Protein AF-A0A8H6D421-F1 (afdb_monomer)

Structure (mmCIF, N/CA/C/O backbone):
data_AF-A0A8H6D421-F1
#
_entry.id   AF-A0A8H6D421-F1
#
loop_
_atom_site.group_PDB
_atom_site.id
_atom_site.type_symbol
_atom_site.label_atom_id
_atom_site.label_alt_id
_atom_site.label_comp_id
_atom_site.label_asym_id
_atom_site.label_entity_id
_atom_site.label_seq_id
_atom_site.pdbx_PDB_ins_code
_atom_site.Cartn_x
_atom_site.Cartn_y
_atom_site.Cartn_z
_atom_site.occupancy
_atom_site.B_iso_or_equiv
_atom_site.auth_seq_id
_atom_site.auth_comp_id
_atom_site.auth_asym_id
_atom_site.auth_atom_id
_atom_site.pdbx_PDB_model_num
ATOM 1 N N . MET A 1 1 ? -49.026 43.207 12.272 1.00 38.41 1 MET A N 1
ATOM 2 C CA . MET A 1 1 ? -48.706 41.765 12.209 1.00 38.41 1 MET A CA 1
ATOM 3 C C . MET A 1 1 ? -47.495 41.628 11.299 1.00 38.41 1 MET A C 1
ATOM 5 O O . MET A 1 1 ? -47.648 41.793 10.099 1.00 38.41 1 MET A O 1
ATOM 9 N N . PHE A 1 2 ? -46.294 41.470 11.856 1.00 35.03 2 PHE A N 1
ATOM 10 C CA . PHE A 1 2 ? -45.067 41.268 11.079 1.00 35.03 2 PHE A CA 1
ATOM 11 C C . PHE A 1 2 ? -44.610 39.826 11.299 1.00 35.03 2 PHE A C 1
ATOM 13 O O . PHE A 1 2 ? -44.374 39.426 12.436 1.00 35.03 2 PHE A O 1
ATOM 20 N N . PHE A 1 3 ? -44.562 39.043 10.222 1.00 37.62 3 PHE A N 1
ATOM 21 C CA . PHE A 1 3 ? -43.988 37.701 10.216 1.00 37.62 3 PHE A CA 1
ATOM 22 C C . PHE A 1 3 ? -42.478 37.823 10.013 1.00 37.62 3 PHE A C 1
ATOM 24 O O . PHE A 1 3 ? -42.030 38.299 8.972 1.00 37.62 3 PHE A O 1
ATOM 31 N N . THR A 1 4 ? -41.698 37.391 10.999 1.00 34.81 4 THR A N 1
ATOM 32 C CA . THR A 1 4 ? -40.250 37.215 10.858 1.00 34.81 4 THR A CA 1
ATOM 33 C C . THR A 1 4 ? -39.997 35.817 10.289 1.00 34.81 4 THR A C 1
ATOM 35 O O . THR A 1 4 ? -40.420 34.843 10.916 1.00 34.81 4 THR A O 1
ATOM 38 N N . PRO A 1 5 ? -39.334 35.657 9.132 1.00 43.06 5 PRO A N 1
ATOM 39 C CA . PRO A 1 5 ? -38.943 34.335 8.674 1.00 43.06 5 PRO A CA 1
ATOM 40 C C . PRO A 1 5 ? -37.754 33.853 9.512 1.00 43.06 5 PRO A C 1
ATOM 42 O O . PRO A 1 5 ? -36.700 34.486 9.548 1.00 43.06 5 PRO A O 1
ATOM 45 N N . ILE A 1 6 ? -37.927 32.722 10.196 1.00 48.28 6 ILE A N 1
ATOM 46 C CA . ILE A 1 6 ? -36.818 31.974 10.788 1.00 48.28 6 ILE A CA 1
ATOM 47 C C . ILE A 1 6 ? -36.124 31.249 9.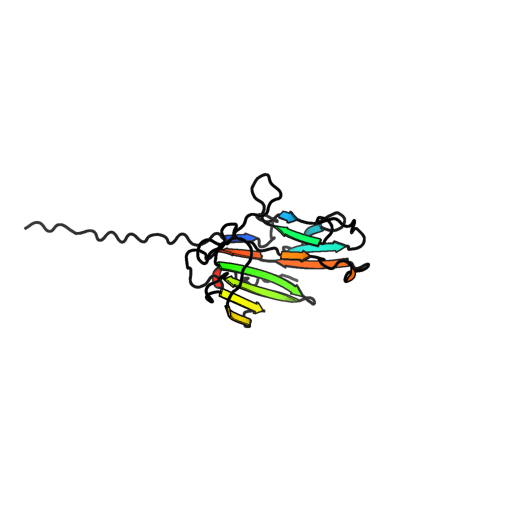634 1.00 48.28 6 ILE A C 1
ATOM 49 O O . ILE A 1 6 ? -36.658 30.288 9.082 1.00 48.28 6 ILE A O 1
ATOM 53 N N . ALA A 1 7 ? -34.944 31.727 9.247 1.00 42.84 7 ALA A N 1
ATOM 54 C CA . ALA A 1 7 ? -34.056 30.984 8.368 1.00 42.84 7 ALA A CA 1
ATOM 55 C C . ALA A 1 7 ? -33.469 29.808 9.163 1.00 42.84 7 ALA A C 1
ATOM 57 O O . ALA A 1 7 ? -32.667 29.999 10.077 1.00 42.84 7 ALA A O 1
ATOM 58 N N . LEU A 1 8 ? -33.895 28.587 8.835 1.00 37.50 8 LEU A N 1
ATOM 59 C CA . LEU A 1 8 ? -33.283 27.365 9.341 1.00 37.50 8 LEU A CA 1
ATOM 60 C C . LEU A 1 8 ? -31.921 27.200 8.653 1.00 37.50 8 LEU A C 1
ATOM 62 O O . LEU A 1 8 ? -31.836 26.741 7.515 1.00 37.50 8 LEU A O 1
ATOM 66 N N . LEU A 1 9 ? -30.856 27.625 9.329 1.00 31.95 9 LEU A N 1
ATOM 67 C CA . LEU A 1 9 ? -29.486 27.402 8.886 1.00 31.95 9 LEU A CA 1
ATOM 68 C C . LEU A 1 9 ? -29.143 25.925 9.126 1.00 31.95 9 LEU A C 1
ATOM 70 O O . LEU A 1 9 ? -28.765 25.536 10.230 1.00 31.95 9 LEU A O 1
ATOM 74 N N . ILE A 1 10 ? -29.309 25.084 8.104 1.00 38.59 10 ILE A N 1
ATOM 75 C CA . ILE A 1 10 ? -28.753 23.729 8.116 1.00 38.59 10 ILE A CA 1
ATOM 76 C C . ILE A 1 10 ? -27.238 23.886 7.976 1.00 38.59 10 ILE A C 1
ATOM 78 O O . ILE A 1 10 ? -26.714 24.036 6.874 1.00 38.59 10 ILE A O 1
ATOM 82 N N . VAL A 1 11 ? -26.531 23.883 9.105 1.00 35.59 11 VAL A N 1
ATOM 83 C CA . VAL A 1 11 ? -25.082 23.684 9.117 1.00 35.59 11 VAL A CA 1
ATOM 84 C C . VAL A 1 11 ? -24.858 22.209 8.802 1.00 35.59 11 VAL A C 1
ATOM 86 O O . VAL A 1 11 ? -24.835 21.361 9.691 1.00 35.59 11 VAL A O 1
ATOM 89 N N . ALA A 1 12 ? -24.752 21.879 7.516 1.00 34.84 12 ALA A N 1
ATOM 90 C CA . ALA A 1 12 ? -24.071 20.659 7.128 1.00 34.84 12 ALA A CA 1
ATOM 91 C C . ALA A 1 12 ? -22.610 20.865 7.532 1.00 34.84 12 ALA A C 1
ATOM 93 O O . ALA A 1 12 ? -21.871 21.563 6.843 1.00 34.84 12 ALA A O 1
ATOM 94 N N . ASN A 1 13 ? -22.210 20.329 8.686 1.00 29.34 13 ASN A N 1
ATOM 95 C CA . ASN A 1 13 ? -20.793 20.135 8.952 1.00 29.34 13 ASN A CA 1
ATOM 96 C C . ASN A 1 13 ? -20.290 19.244 7.812 1.00 29.34 13 ASN A C 1
ATOM 98 O O . ASN A 1 13 ? -20.790 18.119 7.698 1.00 29.34 13 ASN A O 1
ATOM 102 N N . PRO A 1 14 ? -19.376 19.702 6.938 1.00 38.50 14 PRO A N 1
ATOM 103 C CA . PRO A 1 14 ? -18.674 18.757 6.100 1.00 38.50 14 PRO A CA 1
ATOM 104 C C . PRO A 1 14 ? -17.965 17.825 7.079 1.00 38.50 14 PRO A C 1
ATOM 106 O O . PRO A 1 14 ? -17.096 18.252 7.837 1.00 38.50 14 PRO A O 1
ATOM 109 N N . VAL A 1 15 ? -18.395 16.565 7.137 1.00 37.41 15 VAL A N 1
ATOM 110 C CA . VAL A 1 15 ? -17.523 15.519 7.658 1.00 37.41 15 VAL A CA 1
ATOM 111 C C . VAL A 1 15 ? -16.304 15.614 6.753 1.00 37.41 15 VAL A C 1
ATOM 113 O O . VAL A 1 15 ? -16.425 15.402 5.546 1.00 37.41 15 VAL A O 1
ATOM 116 N N . PHE A 1 16 ? -15.185 16.096 7.291 1.00 36.66 16 PHE A N 1
ATOM 117 C CA . PHE A 1 16 ? -13.921 16.074 6.577 1.00 36.66 16 PHE A CA 1
ATOM 118 C C . PHE A 1 16 ? -13.656 14.603 6.275 1.00 36.66 16 PHE A C 1
ATOM 120 O O . PHE A 1 16 ? -13.353 13.841 7.185 1.00 36.66 16 PHE A O 1
ATOM 127 N N . GLY A 1 17 ? -13.909 14.200 5.029 1.00 52.47 17 GLY A N 1
ATOM 128 C CA . GLY A 1 17 ? -13.615 12.852 4.572 1.00 52.47 17 GLY A CA 1
ATOM 129 C C . GLY A 1 17 ? -12.112 12.615 4.654 1.00 52.47 17 GLY A C 1
ATOM 130 O O . GLY A 1 17 ? -11.340 13.552 4.447 1.00 52.47 17 GLY A O 1
ATOM 131 N N . GLY A 1 18 ? -11.722 11.382 4.967 1.00 68.62 18 GLY A N 1
ATOM 132 C CA . GLY A 1 18 ? -10.329 10.992 5.153 1.00 68.62 18 GLY A CA 1
ATOM 133 C C . GLY A 1 18 ? -9.362 11.397 4.032 1.00 68.62 18 GLY A C 1
ATOM 134 O O . GLY A 1 18 ? -9.739 11.728 2.903 1.00 68.62 18 GLY A O 1
ATOM 135 N N . THR A 1 19 ? -8.070 11.370 4.337 1.00 85.81 19 THR A N 1
ATOM 136 C CA . THR A 1 19 ? -6.993 11.641 3.383 1.00 85.81 19 THR A CA 1
ATOM 137 C C . THR A 1 19 ? -6.872 10.517 2.348 1.00 85.81 19 THR A C 1
ATOM 139 O O . THR A 1 19 ? -6.644 9.355 2.687 1.00 85.81 19 THR A O 1
ATOM 142 N N . LEU A 1 20 ? -7.000 10.866 1.061 1.00 90.50 20 LEU A N 1
ATOM 143 C CA . LEU A 1 20 ? -6.800 9.963 -0.078 1.00 90.50 20 LEU A CA 1
ATOM 144 C C . LEU A 1 20 ? -5.451 10.234 -0.753 1.00 90.50 20 LEU A C 1
ATOM 146 O O . LEU A 1 20 ? -5.219 11.311 -1.301 1.00 90.50 20 LEU A O 1
ATOM 150 N N . VAL A 1 21 ? -4.595 9.218 -0.787 1.00 92.69 21 VAL A N 1
ATOM 151 C CA . VAL A 1 21 ? -3.336 9.192 -1.540 1.00 92.69 21 VAL A CA 1
ATOM 152 C C . VAL A 1 21 ? -3.527 8.261 -2.732 1.00 92.69 21 VAL A C 1
ATOM 154 O O . VAL A 1 21 ? -3.811 7.084 -2.534 1.00 92.69 21 VAL A O 1
ATOM 157 N N . GLN A 1 22 ? -3.373 8.745 -3.966 1.00 94.25 22 GLN A N 1
ATOM 158 C CA . GLN A 1 22 ? -3.616 7.912 -5.148 1.00 94.25 22 GLN A CA 1
ATOM 159 C C . GLN A 1 22 ? -2.748 8.256 -6.355 1.00 94.25 22 GLN A C 1
ATOM 161 O O . GLN A 1 22 ? -2.370 9.411 -6.540 1.00 94.25 22 GLN A O 1
ATOM 166 N N . SER A 1 23 ? -2.499 7.257 -7.200 1.00 94.12 23 SER A N 1
ATOM 167 C CA . SER A 1 23 ? -1.920 7.418 -8.533 1.00 94.12 23 SER A CA 1
ATOM 168 C C . SER A 1 23 ? -2.369 6.284 -9.454 1.00 94.12 23 SER A C 1
ATOM 170 O O . SER A 1 23 ? -2.360 5.116 -9.067 1.00 94.12 23 SER A O 1
ATOM 172 N N . ASP A 1 24 ? -2.723 6.641 -10.687 1.00 92.94 24 ASP A N 1
ATOM 173 C CA . ASP A 1 24 ? -2.975 5.709 -11.793 1.00 92.94 24 ASP A CA 1
ATOM 174 C C . ASP A 1 24 ? -1.716 5.459 -12.642 1.00 92.94 24 ASP A C 1
ATOM 176 O O . ASP A 1 24 ? -1.772 4.796 -13.671 1.00 92.94 24 ASP A O 1
ATOM 180 N N . PHE A 1 25 ? -0.578 6.054 -12.259 1.00 93.31 25 PHE A N 1
ATOM 181 C CA . PHE A 1 25 ? 0.702 5.974 -12.967 1.00 93.31 25 PHE A CA 1
ATOM 182 C C . PHE A 1 25 ? 0.627 6.286 -14.472 1.00 93.31 25 PHE A C 1
ATOM 184 O O . PHE A 1 25 ? 1.511 5.910 -15.242 1.00 93.31 25 PHE A O 1
ATOM 191 N N . SER A 1 26 ? -0.395 7.020 -14.919 1.00 89.31 26 SER A N 1
ATOM 192 C CA . SER A 1 26 ? -0.571 7.382 -16.328 1.00 89.31 26 SER A CA 1
ATOM 193 C C . SER A 1 26 ? 0.478 8.384 -16.811 1.00 89.31 26 SER A C 1
ATOM 195 O O . SER A 1 26 ? 0.800 8.430 -18.000 1.00 89.31 26 SER A O 1
ATOM 197 N N . SER A 1 27 ? 1.000 9.192 -15.885 1.00 84.56 27 SER A N 1
ATOM 198 C CA . SER A 1 27 ? 1.903 10.309 -16.172 1.00 84.56 27 SER A CA 1
ATOM 199 C C . SER A 1 27 ? 2.966 10.561 -15.100 1.00 84.56 27 SER A C 1
ATOM 201 O O . SER A 1 27 ? 4.005 11.137 -15.418 1.00 84.56 27 SER A O 1
ATOM 203 N N . SER A 1 28 ? 2.753 10.146 -13.845 1.00 91.69 28 SER A N 1
ATOM 204 C CA . SER A 1 28 ? 3.720 10.382 -12.767 1.00 91.69 28 SER A CA 1
ATOM 205 C C . SER A 1 28 ? 3.631 9.347 -11.648 1.00 91.69 28 SER A C 1
ATOM 207 O O . SER A 1 28 ? 2.601 8.700 -11.473 1.00 91.69 28 SER A O 1
ATOM 209 N N . LEU A 1 29 ? 4.722 9.205 -10.886 1.00 91.38 29 LEU A N 1
ATOM 210 C CA . LEU A 1 29 ? 4.760 8.353 -9.691 1.00 91.38 29 LEU A CA 1
ATOM 211 C C . LEU A 1 29 ? 4.081 9.031 -8.493 1.00 91.38 29 LEU A C 1
ATOM 213 O O . LEU A 1 29 ? 3.604 8.352 -7.586 1.00 91.38 29 LEU A O 1
ATOM 217 N N . GLY A 1 30 ? 4.032 10.367 -8.504 1.00 90.62 30 GLY A N 1
ATOM 218 C CA . GLY A 1 30 ? 3.470 11.168 -7.427 1.00 90.62 30 GLY A CA 1
ATOM 219 C C . GLY A 1 30 ? 2.022 10.769 -7.117 1.00 90.62 30 GLY A C 1
ATOM 220 O O . GLY A 1 30 ? 1.279 10.425 -8.039 1.00 90.62 30 GLY A O 1
ATOM 221 N N . PRO A 1 31 ? 1.617 10.795 -5.834 1.00 93.31 31 PRO A N 1
ATOM 222 C CA . PRO A 1 31 ? 2.364 11.251 -4.651 1.00 93.31 31 PRO A CA 1
ATOM 223 C C . PRO A 1 31 ? 3.344 10.211 -4.068 1.00 93.31 31 PRO A C 1
ATOM 225 O O . PRO A 1 31 ? 3.940 10.451 -3.018 1.00 93.31 31 PRO A O 1
ATOM 228 N N . PHE A 1 32 ? 3.520 9.058 -4.717 1.00 95.19 32 PHE A N 1
ATOM 229 C CA . PHE A 1 32 ? 4.423 8.012 -4.252 1.00 95.19 32 PHE A CA 1
ATOM 230 C C . PHE A 1 32 ? 5.883 8.275 -4.650 1.00 95.19 32 PHE A C 1
ATOM 232 O O . PHE A 1 32 ? 6.187 8.994 -5.603 1.00 95.19 32 PHE A O 1
ATOM 239 N N . SER A 1 33 ? 6.796 7.644 -3.917 1.00 94.88 33 SER A N 1
ATOM 240 C CA . SER A 1 33 ? 8.229 7.550 -4.213 1.00 94.88 33 SER A CA 1
ATOM 241 C C . SER A 1 33 ? 8.662 6.087 -4.241 1.00 94.88 33 SER A C 1
ATOM 243 O O . SER A 1 33 ? 8.162 5.292 -3.444 1.00 94.88 33 SER A O 1
ATOM 245 N N . ILE A 1 34 ? 9.625 5.736 -5.100 1.00 94.88 34 ILE A N 1
ATOM 246 C CA . ILE A 1 34 ? 10.302 4.436 -5.008 1.00 94.88 34 ILE A CA 1
ATOM 247 C C . ILE A 1 34 ? 11.171 4.426 -3.751 1.00 94.88 34 ILE A C 1
ATOM 249 O O . ILE A 1 34 ? 11.872 5.397 -3.462 1.00 94.88 34 ILE A O 1
ATOM 253 N N . CYS A 1 35 ? 11.119 3.332 -3.000 1.00 92.69 35 CYS A N 1
ATOM 254 C CA . CYS A 1 35 ? 11.836 3.172 -1.746 1.00 92.69 35 CYS A CA 1
ATOM 255 C C . CYS A 1 35 ? 12.365 1.748 -1.560 1.00 92.69 35 CYS A C 1
ATOM 257 O O . CYS A 1 35 ? 11.842 0.796 -2.135 1.00 92.69 35 CYS A O 1
ATOM 259 N N . ASN A 1 36 ? 13.384 1.623 -0.702 1.00 89.62 36 ASN A N 1
ATOM 260 C CA . ASN A 1 36 ? 14.142 0.392 -0.448 1.00 89.62 36 ASN A CA 1
ATOM 261 C C . ASN A 1 36 ? 14.608 -0.302 -1.742 1.00 89.62 36 ASN A C 1
ATOM 263 O O . ASN A 1 36 ? 14.555 -1.522 -1.815 1.00 89.62 36 ASN A O 1
ATOM 267 N N . ALA A 1 37 ? 14.975 0.487 -2.757 1.00 90.44 37 ALA A N 1
ATOM 268 C CA . ALA A 1 37 ? 15.462 0.005 -4.041 1.00 90.44 37 ALA A CA 1
ATOM 269 C C . ALA A 1 37 ? 16.902 0.468 -4.263 1.00 90.44 37 ALA A C 1
AT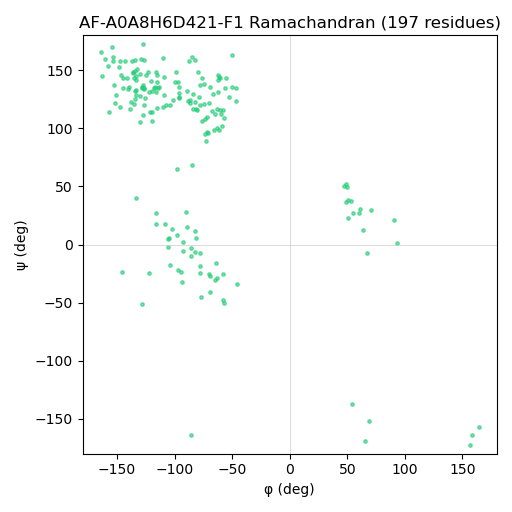OM 271 O O . ALA A 1 37 ? 17.220 1.650 -4.082 1.00 90.44 37 ALA A O 1
ATOM 272 N N . LYS A 1 38 ? 17.737 -0.452 -4.739 1.00 89.38 38 LYS A N 1
ATOM 273 C CA . LYS A 1 38 ? 19.128 -0.222 -5.118 1.00 89.38 38 LYS A CA 1
ATOM 274 C C . LYS A 1 38 ? 19.352 -0.751 -6.530 1.00 89.38 38 LYS A C 1
ATOM 276 O O . LYS A 1 38 ? 18.920 -1.855 -6.843 1.00 89.38 38 LYS A O 1
ATOM 281 N N . SER A 1 39 ? 20.038 0.031 -7.368 1.00 87.94 39 SER A N 1
ATOM 282 C CA . SER A 1 39 ? 20.377 -0.378 -8.739 1.00 87.94 39 SER A CA 1
ATOM 283 C C . SER A 1 39 ? 21.013 -1.770 -8.744 1.00 87.94 39 SER A C 1
ATOM 285 O O . SER A 1 39 ? 21.915 -1.993 -7.933 1.00 87.94 39 SER A O 1
ATOM 287 N N . PRO A 1 40 ? 20.602 -2.657 -9.665 1.00 90.31 40 PRO A N 1
ATOM 288 C CA . PRO A 1 40 ? 19.715 -2.466 -10.816 1.00 90.31 40 PRO A CA 1
ATOM 289 C C . PRO A 1 40 ? 18.216 -2.595 -10.502 1.00 90.31 40 PRO A C 1
ATOM 291 O O . PRO A 1 40 ? 17.398 -2.354 -11.391 1.00 90.31 40 PRO A O 1
ATOM 294 N N . SER A 1 41 ? 17.832 -2.930 -9.266 1.00 93.12 41 SER A N 1
ATOM 295 C CA . SER A 1 41 ? 16.430 -2.931 -8.842 1.00 93.12 41 SER A CA 1
ATOM 296 C C . SER A 1 41 ? 15.837 -1.522 -8.930 1.00 93.12 41 SER A C 1
ATOM 298 O O . SER A 1 41 ? 16.436 -0.541 -8.479 1.00 93.12 41 SER A O 1
ATOM 300 N N . ALA A 1 42 ? 14.659 -1.401 -9.540 1.00 94.94 42 ALA A N 1
ATOM 301 C CA . ALA A 1 42 ? 14.058 -0.109 -9.847 1.00 94.94 42 ALA A CA 1
ATOM 302 C C . ALA A 1 42 ? 12.540 -0.194 -10.027 1.00 94.94 42 ALA A C 1
ATOM 304 O O . ALA A 1 42 ? 11.991 -1.210 -10.453 1.00 94.94 42 ALA A O 1
ATOM 305 N N . GLY A 1 43 ? 11.863 0.923 -9.758 1.00 95.56 43 GLY A N 1
ATOM 306 C CA . GLY A 1 43 ? 10.475 1.147 -10.150 1.00 95.56 43 GLY A CA 1
ATOM 307 C C . GLY A 1 43 ? 10.396 2.182 -11.267 1.00 95.56 43 GLY A C 1
ATOM 308 O O . GLY A 1 43 ? 10.960 3.269 -11.145 1.00 95.56 43 GLY A O 1
ATOM 309 N N . THR A 1 44 ? 9.706 1.858 -12.354 1.00 95.50 44 THR A N 1
ATOM 310 C CA . THR A 1 44 ? 9.538 2.737 -13.516 1.00 95.50 44 THR A CA 1
ATOM 311 C C . THR A 1 44 ? 8.098 2.721 -13.995 1.00 95.50 44 THR A C 1
ATOM 313 O O . THR A 1 44 ? 7.402 1.712 -13.910 1.00 95.50 44 THR A O 1
ATOM 316 N N . ILE A 1 45 ? 7.635 3.850 -14.522 1.00 94.19 45 ILE A N 1
ATOM 317 C CA . ILE A 1 45 ? 6.340 3.898 -15.195 1.00 94.19 45 ILE A CA 1
ATOM 318 C C . ILE A 1 45 ? 6.533 3.409 -16.624 1.00 94.19 45 ILE A C 1
ATOM 320 O O . ILE A 1 45 ? 7.327 3.968 -17.379 1.00 94.19 45 ILE A O 1
ATOM 324 N N . SER A 1 46 ? 5.796 2.368 -16.991 1.00 88.12 46 SER A N 1
ATOM 325 C CA . SER A 1 46 ? 5.80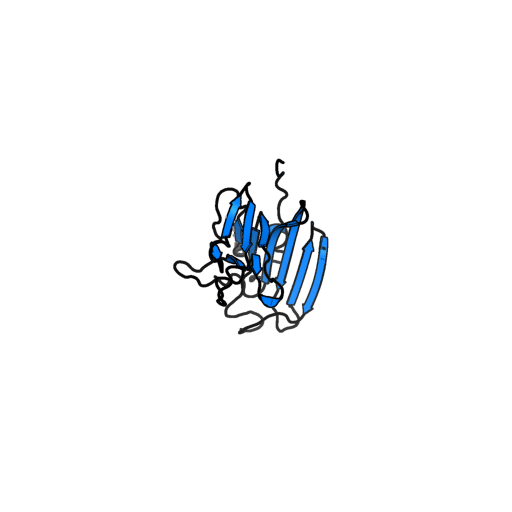6 1.783 -18.325 1.00 88.12 46 SER A CA 1
ATOM 326 C C . SER A 1 46 ? 4.388 1.392 -18.718 1.00 88.12 46 SER A C 1
ATOM 328 O O . SER A 1 46 ? 3.654 0.815 -17.921 1.00 88.12 46 SER A O 1
ATOM 330 N N . HIS A 1 47 ? 3.978 1.737 -19.940 1.00 85.19 47 HIS A N 1
ATOM 331 C CA . HIS A 1 47 ? 2.639 1.436 -20.465 1.00 85.19 47 HIS A CA 1
ATOM 332 C C . HIS A 1 47 ? 1.477 1.858 -19.539 1.00 85.19 47 HIS A C 1
ATOM 334 O O . HIS A 1 47 ? 0.466 1.164 -19.468 1.00 85.19 47 HIS A O 1
ATOM 340 N N . LYS A 1 48 ? 1.604 3.015 -18.866 1.00 87.88 48 LYS A N 1
ATOM 341 C CA . LYS A 1 48 ? 0.623 3.544 -17.893 1.00 87.88 48 LYS A CA 1
ATOM 342 C C . LYS A 1 48 ? 0.397 2.634 -16.678 1.00 87.88 48 LYS A C 1
ATOM 344 O O . LYS A 1 48 ? -0.697 2.586 -16.140 1.00 87.88 48 LYS A O 1
ATOM 349 N N . ALA A 1 49 ? 1.423 1.896 -16.281 1.00 93.81 49 ALA A N 1
ATOM 350 C CA . ALA A 1 49 ? 1.458 1.130 -15.049 1.00 93.81 49 ALA A CA 1
ATOM 351 C C . ALA A 1 49 ? 2.827 1.307 -14.388 1.00 93.81 49 ALA A C 1
ATOM 353 O O . ALA A 1 49 ? 3.824 1.617 -15.046 1.00 93.81 49 ALA A O 1
ATOM 354 N N . LEU A 1 50 ? 2.893 1.072 -13.085 1.00 96.75 50 LEU A N 1
ATOM 355 C CA . LEU A 1 50 ? 4.151 0.972 -12.367 1.00 96.75 50 LEU A CA 1
ATOM 356 C C . LEU A 1 50 ? 4.733 -0.433 -12.552 1.00 96.75 50 LEU A C 1
ATOM 358 O O . LEU A 1 50 ? 4.148 -1.412 -12.100 1.00 96.75 50 LEU A O 1
ATOM 362 N N . SER A 1 51 ? 5.899 -0.523 -13.183 1.00 96.50 51 SER A N 1
A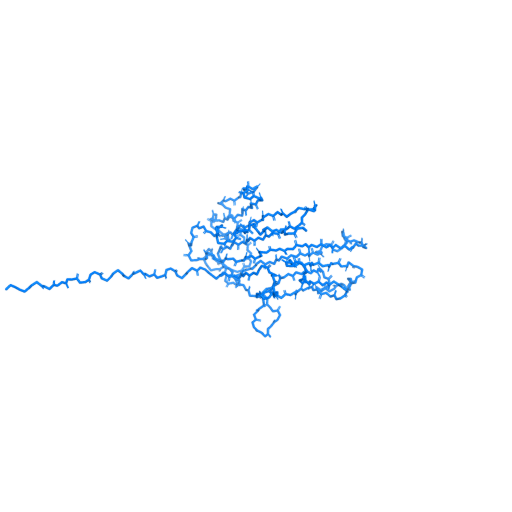TOM 363 C CA . SER A 1 51 ? 6.730 -1.724 -13.273 1.00 96.50 51 SER A CA 1
ATOM 364 C C . SER A 1 51 ? 7.799 -1.684 -12.188 1.00 96.50 51 SER A C 1
ATOM 366 O O . SER A 1 51 ? 8.564 -0.728 -12.110 1.00 96.50 51 SER A O 1
ATOM 368 N N . MET A 1 52 ? 7.892 -2.727 -11.373 1.00 95.94 52 MET A N 1
ATOM 369 C CA . MET A 1 52 ? 8.862 -2.848 -10.285 1.00 95.94 52 MET A CA 1
ATOM 370 C C . MET A 1 52 ? 9.731 -4.069 -10.557 1.00 95.94 52 MET A C 1
ATOM 372 O O . MET A 1 52 ? 9.263 -5.204 -10.451 1.00 95.94 52 MET A O 1
ATOM 376 N N . TYR A 1 53 ? 10.971 -3.823 -10.966 1.00 95.00 53 TYR A N 1
ATOM 377 C CA . TYR A 1 53 ? 11.970 -4.846 -11.238 1.00 95.00 53 TYR A CA 1
ATOM 378 C C . TYR A 1 53 ? 12.863 -5.024 -10.018 1.00 95.00 53 TYR A C 1
ATOM 380 O O . TYR A 1 53 ? 13.432 -4.052 -9.529 1.00 95.00 53 TYR A O 1
ATOM 388 N N . PHE A 1 54 ? 12.992 -6.261 -9.558 1.00 92.81 54 PHE A N 1
ATOM 389 C CA . PHE A 1 54 ? 13.844 -6.632 -8.441 1.00 92.81 54 PHE A CA 1
ATOM 390 C C . PHE A 1 54 ? 14.861 -7.684 -8.884 1.00 92.81 54 PHE A C 1
ATOM 392 O O . PHE A 1 54 ? 14.479 -8.679 -9.507 1.00 92.81 54 PHE A O 1
ATOM 399 N N . ASP A 1 55 ? 16.124 -7.452 -8.544 1.00 91.00 55 ASP A N 1
ATOM 400 C CA . ASP A 1 55 ? 17.258 -8.349 -8.753 1.00 91.00 55 ASP A CA 1
ATOM 401 C C . ASP A 1 55 ? 17.900 -8.668 -7.404 1.00 91.00 55 ASP A C 1
ATOM 403 O O . ASP A 1 55 ? 18.435 -7.780 -6.739 1.00 91.00 55 ASP A O 1
ATOM 407 N N . GLU A 1 56 ? 17.826 -9.932 -6.990 1.00 84.50 56 GLU A N 1
ATOM 408 C CA . GLU A 1 56 ? 18.404 -10.374 -5.718 1.00 84.50 56 GLU A CA 1
ATOM 409 C C . GLU A 1 56 ? 19.941 -10.359 -5.746 1.00 84.50 56 GLU A C 1
ATOM 411 O O . GLU A 1 56 ? 20.573 -10.244 -4.700 1.00 84.50 56 GLU A O 1
ATOM 416 N N . ASN A 1 57 ? 20.575 -10.475 -6.921 1.00 84.00 57 ASN A N 1
ATOM 417 C CA . ASN A 1 57 ? 22.035 -10.629 -7.000 1.00 84.00 57 ASN A CA 1
ATOM 418 C C . ASN A 1 57 ? 22.805 -9.410 -6.464 1.00 84.00 57 ASN A C 1
ATOM 420 O O . ASN A 1 57 ? 23.996 -9.519 -6.176 1.00 84.00 57 ASN A O 1
ATOM 424 N N . ASP A 1 58 ? 22.134 -8.269 -6.314 1.00 75.81 58 ASP A N 1
ATOM 425 C CA . ASP A 1 58 ? 22.709 -7.015 -5.826 1.00 75.81 58 ASP A CA 1
ATOM 426 C C . ASP A 1 58 ? 22.459 -6.756 -4.332 1.00 75.81 58 ASP A C 1
ATOM 428 O O . ASP A 1 58 ? 22.788 -5.671 -3.824 1.00 75.81 58 ASP A O 1
ATOM 432 N N . TYR A 1 59 ? 21.914 -7.758 -3.629 1.00 79.50 59 TYR A N 1
ATOM 433 C CA . TYR A 1 59 ? 21.775 -7.768 -2.178 1.00 79.50 59 TYR A CA 1
ATOM 434 C C . TYR A 1 59 ? 23.156 -7.677 -1.508 1.00 79.50 59 TYR A C 1
ATOM 436 O O . TYR A 1 59 ? 24.007 -8.558 -1.638 1.00 79.50 59 TYR A O 1
ATOM 444 N N . ASP A 1 60 ? 23.386 -6.579 -0.791 1.00 78.81 60 ASP A N 1
ATOM 445 C CA . ASP A 1 60 ? 24.580 -6.288 -0.000 1.00 78.81 60 ASP A CA 1
ATOM 446 C C . ASP A 1 60 ? 24.371 -6.437 1.516 1.00 78.81 60 ASP A C 1
ATOM 448 O O . ASP A 1 60 ? 25.285 -6.161 2.298 1.00 78.81 60 ASP A O 1
ATOM 452 N N . GLY A 1 61 ? 23.199 -6.908 1.943 1.00 78.44 61 GLY A N 1
ATOM 453 C CA . GLY A 1 61 ? 22.866 -7.132 3.345 1.00 78.44 61 GLY A CA 1
ATOM 454 C C . GLY A 1 61 ? 22.166 -5.954 4.022 1.00 78.44 61 GLY A C 1
ATOM 455 O O . GLY A 1 61 ? 21.893 -6.029 5.227 1.00 78.44 61 GLY A O 1
ATOM 456 N N . THR A 1 62 ? 21.895 -4.862 3.304 1.00 81.06 62 THR A N 1
ATOM 457 C CA . THR A 1 62 ? 21.304 -3.656 3.894 1.00 81.06 62 THR A CA 1
ATOM 458 C C . THR A 1 62 ? 19.774 -3.738 3.933 1.00 81.06 62 THR A C 1
ATOM 460 O O . THR A 1 62 ? 19.179 -4.815 3.954 1.00 81.06 62 THR A O 1
ATOM 463 N N . ARG A 1 63 ? 19.099 -2.602 4.139 1.00 75.62 63 ARG A N 1
ATOM 464 C CA . ARG A 1 63 ? 17.637 -2.501 4.016 1.00 75.62 63 ARG A CA 1
ATOM 465 C C . ARG A 1 63 ? 17.236 -2.045 2.616 1.00 75.62 63 ARG A C 1
ATOM 467 O O . ARG A 1 63 ? 16.158 -2.407 2.153 1.00 75.62 63 ARG A O 1
ATOM 474 N N . ASP A 1 64 ? 18.076 -1.225 1.992 1.00 75.38 64 ASP A N 1
ATOM 475 C CA . ASP A 1 64 ? 17.779 -0.537 0.735 1.00 75.38 64 ASP A CA 1
ATOM 476 C C . ASP A 1 64 ? 17.914 -1.451 -0.495 1.00 75.38 64 ASP A C 1
ATOM 478 O O . ASP A 1 64 ? 17.540 -1.067 -1.597 1.00 75.38 64 ASP A O 1
ATOM 482 N N . ASP A 1 65 ? 18.416 -2.662 -0.296 1.00 77.75 65 ASP A N 1
ATOM 483 C CA . ASP A 1 65 ? 18.595 -3.739 -1.264 1.00 77.75 65 ASP A CA 1
ATOM 484 C C . ASP A 1 65 ? 17.574 -4.884 -1.089 1.00 77.75 65 ASP A C 1
ATOM 486 O O . ASP A 1 65 ? 17.562 -5.821 -1.880 1.00 77.75 65 ASP A O 1
ATOM 490 N N . ARG A 1 66 ? 16.684 -4.816 -0.085 1.00 84.25 66 ARG A N 1
ATOM 491 C CA . ARG A 1 66 ? 15.692 -5.871 0.215 1.00 84.25 66 ARG A CA 1
ATOM 492 C C . ARG A 1 66 ? 14.436 -5.813 -0.649 1.00 84.25 66 ARG A C 1
ATOM 494 O O . ARG A 1 66 ? 13.437 -6.448 -0.307 1.00 84.25 66 ARG A O 1
ATOM 501 N N . GLY A 1 67 ? 14.409 -5.029 -1.722 1.00 90.06 67 GLY A N 1
ATOM 502 C CA . GLY A 1 67 ? 13.226 -4.985 -2.568 1.00 90.06 67 GLY A CA 1
ATOM 503 C C . GLY A 1 67 ? 13.128 -3.816 -3.532 1.00 90.06 67 GLY A C 1
ATOM 504 O O . GLY A 1 67 ? 14.110 -3.207 -3.939 1.00 90.06 67 GLY A O 1
ATOM 505 N N . VAL A 1 68 ? 11.882 -3.537 -3.908 1.00 94.00 68 VAL A N 1
ATOM 506 C CA . VAL A 1 68 ? 11.433 -2.300 -4.545 1.00 94.00 68 VAL A CA 1
ATOM 507 C C . VAL A 1 68 ? 10.009 -2.077 -4.069 1.00 94.00 68 VAL A C 1
ATOM 509 O O . VAL A 1 68 ? 9.126 -2.893 -4.338 1.00 94.00 68 VAL A O 1
ATOM 512 N N . GLU A 1 69 ? 9.771 -0.973 -3.374 1.00 95.44 69 GLU A N 1
ATOM 513 C CA . GLU A 1 69 ? 8.461 -0.615 -2.833 1.00 95.44 69 GLU A CA 1
ATOM 514 C C . GLU A 1 69 ? 8.061 0.799 -3.273 1.00 95.44 69 GLU A C 1
ATOM 516 O O . GLU A 1 69 ? 8.915 1.621 -3.612 1.00 95.44 69 GLU A O 1
ATOM 521 N N . ILE A 1 70 ? 6.762 1.096 -3.245 1.00 96.25 70 ILE A N 1
ATOM 522 C CA . ILE A 1 70 ? 6.263 2.470 -3.204 1.00 96.25 70 ILE A CA 1
ATOM 523 C C . ILE A 1 70 ? 5.968 2.890 -1.770 1.00 96.25 70 ILE A C 1
ATOM 525 O O . ILE A 1 70 ? 5.365 2.153 -0.986 1.00 96.25 70 ILE A O 1
ATOM 529 N N . CYS A 1 71 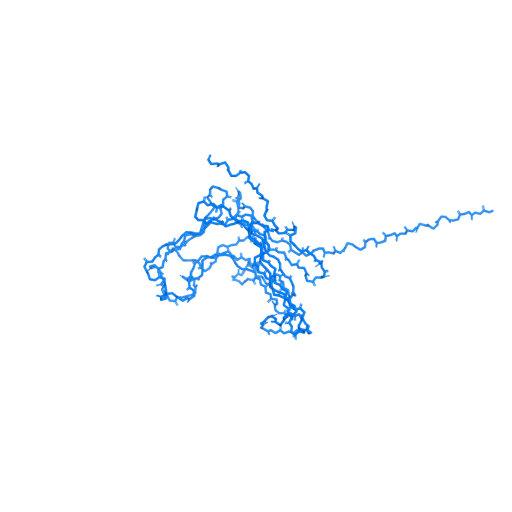? 6.397 4.106 -1.461 1.00 94.75 71 CYS A N 1
ATOM 530 C CA . CYS A 1 71 ? 6.262 4.763 -0.172 1.00 94.75 71 CYS A CA 1
ATOM 531 C C . CYS A 1 71 ? 5.662 6.161 -0.350 1.00 94.75 71 CYS A C 1
ATOM 533 O O . CYS A 1 71 ? 5.775 6.766 -1.417 1.00 94.75 71 CYS A O 1
ATOM 535 N N . VAL A 1 72 ? 5.106 6.712 0.727 1.00 93.69 72 VAL A N 1
ATOM 536 C CA . VAL A 1 72 ? 4.784 8.143 0.829 1.00 93.69 72 VAL A CA 1
ATOM 537 C C . VAL A 1 72 ? 5.651 8.721 1.930 1.00 93.69 72 VAL A C 1
ATOM 539 O O . VAL A 1 72 ? 5.539 8.301 3.080 1.00 93.69 72 VAL A O 1
ATOM 542 N N . PHE A 1 73 ? 6.526 9.662 1.590 1.00 92.19 73 PHE A N 1
ATOM 543 C CA . PHE A 1 73 ? 7.478 10.238 2.537 1.00 92.19 73 PHE A CA 1
ATOM 544 C C . PHE A 1 73 ? 7.014 11.579 3.089 1.00 92.19 73 PHE A C 1
ATOM 546 O O . PHE A 1 73 ? 6.345 12.350 2.400 1.00 92.19 73 PHE A O 1
ATOM 553 N N . LYS A 1 74 ? 7.388 11.869 4.341 1.00 88.62 74 LYS A N 1
ATOM 554 C CA . LYS A 1 74 ? 7.237 13.220 4.888 1.00 88.62 74 LYS A CA 1
ATOM 555 C C . LYS A 1 74 ? 8.115 14.163 4.057 1.00 88.62 74 LYS A C 1
ATOM 557 O O . LYS A 1 74 ? 9.229 13.749 3.708 1.00 88.62 74 LYS A O 1
ATOM 562 N N . PRO A 1 75 ? 7.657 15.396 3.772 1.00 86.19 75 PRO A N 1
ATOM 563 C CA . PRO A 1 75 ? 8.436 16.367 3.014 1.00 86.19 75 PRO A CA 1
ATOM 564 C C . PRO A 1 75 ? 9.873 16.455 3.528 1.00 86.19 75 PRO A C 1
ATOM 566 O O . PRO A 1 75 ? 10.092 16.475 4.737 1.00 86.19 75 PRO A O 1
ATOM 569 N N . GLU A 1 76 ? 10.835 16.461 2.605 1.00 87.81 76 GLU A N 1
ATOM 570 C CA . GLU A 1 76 ? 12.269 16.624 2.898 1.00 87.81 76 GLU A CA 1
ATOM 571 C C . GLU A 1 76 ? 12.908 15.501 3.744 1.00 87.81 76 GLU A C 1
ATOM 573 O O . GLU A 1 76 ? 14.049 15.625 4.185 1.00 87.81 76 GLU A O 1
ATOM 578 N N . THR A 1 77 ? 12.228 14.364 3.937 1.00 89.19 77 THR A N 1
ATOM 579 C CA . THR A 1 77 ? 12.774 13.203 4.665 1.00 89.19 77 THR A CA 1
ATOM 580 C C . THR A 1 77 ? 12.673 11.905 3.854 1.00 89.19 77 THR A C 1
ATOM 582 O O . THR A 1 77 ? 12.021 11.850 2.816 1.00 89.19 77 THR A O 1
ATOM 585 N N . ARG A 1 78 ? 13.280 10.822 4.364 1.00 85.25 78 ARG A N 1
ATOM 586 C CA . ARG A 1 78 ? 13.046 9.435 3.902 1.00 85.25 78 ARG A CA 1
ATOM 587 C C . ARG A 1 78 ? 12.126 8.637 4.834 1.00 85.25 78 ARG A C 1
ATOM 589 O O . ARG A 1 78 ? 12.057 7.412 4.756 1.00 85.25 78 ARG A O 1
ATOM 596 N N . SER A 1 79 ? 11.439 9.318 5.745 1.00 89.12 79 SER A N 1
ATOM 597 C CA . SER A 1 79 ? 10.534 8.684 6.701 1.00 89.12 79 SER A CA 1
ATOM 598 C C . SER A 1 79 ? 9.139 8.602 6.108 1.00 89.12 79 SER A C 1
ATOM 600 O O . SER A 1 79 ? 8.630 9.596 5.591 1.00 89.12 79 SER A O 1
ATOM 602 N N . ASN A 1 80 ? 8.506 7.431 6.196 1.00 90.19 80 ASN A N 1
ATOM 603 C CA . ASN A 1 80 ? 7.128 7.274 5.739 1.00 90.19 80 ASN A CA 1
ATOM 604 C C . ASN A 1 80 ? 6.184 8.191 6.528 1.00 90.19 80 ASN A C 1
ATOM 606 O O . ASN A 1 80 ? 6.371 8.424 7.728 1.00 90.19 80 ASN A O 1
ATOM 610 N N . VAL A 1 81 ? 5.171 8.709 5.844 1.00 90.19 81 VAL A N 1
ATOM 611 C CA . VAL A 1 81 ? 4.043 9.382 6.481 1.00 90.19 81 VAL A CA 1
ATOM 612 C C . VAL A 1 81 ? 3.124 8.299 7.047 1.00 90.19 81 VAL A C 1
ATOM 614 O O . VAL A 1 81 ? 2.638 7.481 6.267 1.00 90.19 81 VAL A O 1
ATOM 617 N N . PRO A 1 82 ? 2.872 8.267 8.365 1.00 89.81 82 PRO A N 1
ATOM 618 C CA . PRO A 1 82 ? 1.767 7.488 8.904 1.00 89.81 82 PRO A CA 1
ATOM 619 C C . PRO A 1 82 ? 0.457 8.125 8.439 1.00 89.81 82 PRO A C 1
ATOM 621 O O . PRO A 1 82 ? 0.186 9.284 8.742 1.00 89.81 82 PRO A O 1
ATOM 624 N N . GLN A 1 83 ? -0.292 7.384 7.630 1.00 86.50 83 GLN A N 1
ATOM 625 C CA . GLN A 1 83 ? -1.504 7.859 6.964 1.00 86.50 83 GLN A CA 1
ATOM 626 C C . GLN A 1 83 ? -2.769 7.520 7.747 1.00 86.50 83 GLN A C 1
ATOM 628 O O . GLN A 1 83 ? -3.776 8.169 7.537 1.00 86.50 83 GLN A O 1
ATOM 633 N N . MET A 1 84 ? -2.736 6.496 8.599 1.00 92.81 84 MET A N 1
ATOM 634 C CA . MET A 1 84 ? -3.905 5.992 9.319 1.00 92.81 84 MET A CA 1
ATOM 635 C C . MET A 1 84 ? -3.555 5.756 10.783 1.00 92.81 84 MET A C 1
ATOM 637 O O . MET A 1 84 ? -2.438 5.363 11.092 1.00 92.81 84 MET A O 1
ATOM 641 N N . HIS A 1 85 ? -4.503 5.912 11.693 1.00 93.81 85 HIS A N 1
ATOM 642 C CA . HIS A 1 85 ? -4.326 5.649 13.124 1.00 93.81 85 HIS A CA 1
ATOM 643 C C . HIS A 1 85 ? -5.326 4.616 13.642 1.00 93.81 85 HIS A C 1
ATOM 645 O O . HIS A 1 85 ? -5.038 3.926 14.624 1.00 93.81 85 HIS A O 1
ATOM 651 N N . LYS A 1 86 ? -6.474 4.463 12.973 1.00 94.06 86 LYS A N 1
ATOM 652 C CA . LYS A 1 86 ? -7.553 3.549 13.351 1.00 94.06 86 LYS A CA 1
ATOM 653 C C . LYS A 1 86 ? -7.992 2.647 12.206 1.00 94.06 86 LYS A C 1
ATOM 655 O O . LYS A 1 86 ? -8.063 1.434 12.389 1.00 94.06 86 LYS A O 1
ATOM 660 N N . GLU A 1 87 ? -8.285 3.197 11.037 1.00 95.06 87 GLU A N 1
ATOM 661 C CA . GLU A 1 87 ? -8.816 2.425 9.919 1.00 95.06 87 GLU A CA 1
ATOM 662 C C . GLU A 1 87 ? -8.300 2.934 8.579 1.00 95.06 87 GLU A C 1
ATOM 664 O O . GLU A 1 87 ? -8.280 4.129 8.299 1.00 95.06 87 GLU A O 1
ATOM 669 N N . GLY A 1 88 ? -7.884 1.991 7.740 1.00 95.00 88 GLY A N 1
ATOM 670 C CA . GLY A 1 88 ? -7.292 2.263 6.448 1.00 95.00 88 GLY A CA 1
ATOM 671 C C . GLY A 1 88 ? -7.754 1.273 5.399 1.00 95.00 88 GLY A C 1
ATOM 672 O O . GLY A 1 88 ? -7.891 0.068 5.638 1.00 95.00 88 GLY A O 1
ATOM 673 N N . TRP A 1 89 ? -7.936 1.805 4.204 1.00 96.62 89 TRP A N 1
ATOM 674 C CA . TRP A 1 89 ? -8.316 1.085 3.008 1.00 96.62 89 TRP A CA 1
ATOM 675 C C . TRP A 1 89 ? -7.230 1.272 1.961 1.00 96.62 89 TRP A C 1
ATOM 677 O O . TRP A 1 89 ? -6.682 2.363 1.805 1.00 96.62 89 TRP A O 1
ATOM 687 N N . GLN A 1 90 ? -6.926 0.217 1.218 1.00 97.19 90 GLN A N 1
ATOM 688 C CA . GLN A 1 90 ? -6.180 0.343 -0.023 1.00 97.19 90 GLN A CA 1
ATOM 689 C C . GLN A 1 90 ? -6.876 -0.395 -1.145 1.00 97.19 90 GLN A C 1
ATOM 691 O O . GLN A 1 90 ? -7.479 -1.448 -0.936 1.00 97.19 90 GLN A O 1
ATOM 696 N N . GLY A 1 91 ? -6.745 0.146 -2.341 1.00 97.69 91 GLY A N 1
ATOM 697 C CA . GLY A 1 91 ? -7.136 -0.502 -3.572 1.00 97.69 91 GLY A CA 1
ATOM 698 C C . GLY A 1 91 ? -6.020 -0.353 -4.582 1.00 97.69 91 GLY A C 1
ATOM 699 O O . GLY A 1 91 ? -5.330 0.661 -4.601 1.00 97.69 91 GLY A O 1
ATOM 700 N N . PHE A 1 92 ? -5.791 -1.394 -5.365 1.00 97.44 92 PHE A N 1
ATOM 701 C CA . PHE A 1 92 ? -4.792 -1.387 -6.422 1.00 97.44 92 PHE A CA 1
ATOM 702 C C . PHE A 1 92 ? -5.086 -2.493 -7.422 1.00 97.44 92 PHE A C 1
ATOM 704 O O . PHE A 1 92 ? -5.767 -3.479 -7.122 1.00 97.44 92 PHE A O 1
ATOM 711 N N . ARG A 1 93 ? -4.535 -2.349 -8.617 1.00 96.50 93 ARG A N 1
ATOM 712 C CA . ARG A 1 93 ? -4.527 -3.388 -9.637 1.00 96.50 93 ARG A CA 1
ATOM 713 C C . ARG A 1 93 ? -3.177 -4.074 -9.632 1.00 96.50 93 ARG A C 1
ATOM 715 O O . ARG A 1 93 ? -2.141 -3.432 -9.501 1.00 96.50 93 ARG A O 1
ATOM 722 N N . LEU A 1 94 ? -3.202 -5.388 -9.793 1.00 95.50 94 LEU A N 1
ATOM 723 C CA . LEU A 1 94 ? -2.027 -6.246 -9.824 1.00 95.50 94 LEU A CA 1
ATOM 724 C C . LEU A 1 94 ? -2.034 -7.078 -11.104 1.00 95.50 94 LEU A C 1
ATOM 726 O O . LEU A 1 94 ? -2.997 -7.807 -11.357 1.00 95.50 94 LEU A O 1
ATOM 730 N N . LEU A 1 95 ? -0.954 -7.032 -11.886 1.00 94.62 95 LEU A N 1
ATOM 731 C CA . LEU A 1 95 ? -0.786 -7.953 -13.010 1.00 94.62 95 LEU A CA 1
ATOM 732 C C . LEU A 1 95 ? -0.266 -9.298 -12.498 1.00 94.62 95 LEU A C 1
ATOM 734 O O . LEU A 1 95 ? 0.855 -9.405 -12.004 1.00 94.62 95 LEU A O 1
ATOM 738 N N . LYS A 1 96 ? -1.063 -10.356 -12.654 1.00 92.69 96 LYS A N 1
ATOM 739 C CA . LYS A 1 96 ? -0.673 -11.724 -12.299 1.00 92.69 96 LYS A CA 1
ATOM 740 C C . LYS A 1 96 ? -1.042 -12.678 -13.424 1.00 92.69 96 LYS A C 1
ATOM 742 O O . LYS A 1 96 ? -2.186 -12.717 -13.857 1.00 92.69 96 LYS A O 1
ATOM 747 N N . ARG A 1 97 ? -0.074 -13.488 -13.876 1.00 89.62 97 ARG A N 1
ATOM 748 C CA . ARG A 1 97 ? -0.247 -14.460 -14.979 1.00 89.62 97 ARG A CA 1
ATOM 749 C C . ARG A 1 97 ? -0.899 -13.826 -16.222 1.00 89.62 97 ARG A C 1
ATOM 751 O O . ARG A 1 97 ? -1.860 -14.366 -16.757 1.00 89.62 97 ARG A O 1
ATOM 758 N N . ASN A 1 98 ? -0.375 -12.678 -16.656 1.00 89.31 98 ASN A N 1
ATOM 759 C CA . ASN A 1 98 ? -0.857 -11.925 -17.823 1.00 89.31 98 ASN A CA 1
ATOM 760 C C . ASN A 1 98 ? -2.325 -11.472 -17.724 1.00 89.31 98 ASN A C 1
ATOM 762 O O . ASN A 1 98 ? -3.009 -11.325 -18.732 1.00 89.31 98 ASN A O 1
ATOM 766 N N . SER A 1 99 ? -2.842 -11.272 -16.513 1.00 93.31 99 SER A N 1
ATOM 767 C CA . SER A 1 99 ? -4.179 -10.724 -16.287 1.00 93.31 99 SER A CA 1
ATOM 768 C C . SER A 1 99 ? -4.165 -9.749 -15.121 1.00 93.31 99 SER A C 1
ATOM 770 O O . SER A 1 99 ? -3.534 -9.998 -14.093 1.00 93.31 99 SER A O 1
ATOM 772 N N . TRP A 1 100 ? -4.832 -8.614 -15.302 1.00 94.94 100 TRP A N 1
ATOM 773 C CA . TRP A 1 100 ? -4.991 -7.622 -14.247 1.00 94.94 100 TRP A CA 1
ATOM 774 C C . TRP A 1 100 ? -6.075 -8.057 -13.271 1.00 94.94 100 TRP A C 1
ATOM 776 O O . TRP A 1 100 ? -7.142 -8.524 -13.675 1.00 94.94 100 TRP A O 1
ATOM 786 N N . HIS A 1 101 ? -5.788 -7.878 -11.989 1.00 95.62 101 HIS A N 1
ATOM 787 C CA . HIS A 1 101 ? -6.689 -8.193 -10.897 1.00 95.62 101 HIS A CA 1
ATOM 788 C C . HIS A 1 101 ? -6.871 -6.985 -9.996 1.00 95.62 101 HIS A C 1
ATOM 790 O O . HIS A 1 101 ? -5.887 -6.365 -9.601 1.00 95.62 101 HIS A O 1
ATOM 796 N N . ASP A 1 102 ? -8.117 -6.697 -9.646 1.00 97.25 102 ASP A N 1
ATOM 797 C CA . ASP A 1 102 ? -8.448 -5.622 -8.720 1.00 97.25 102 ASP A CA 1
ATOM 798 C C . ASP A 1 102 ? -8.382 -6.178 -7.296 1.00 97.25 102 ASP A C 1
ATOM 800 O O . ASP A 1 102 ? -9.049 -7.169 -6.973 1.00 97.25 102 ASP A O 1
ATOM 804 N N . VAL A 1 103 ? -7.585 -5.547 -6.442 1.00 98.12 103 VAL A N 1
ATOM 805 C CA . VAL A 1 103 ? -7.411 -5.920 -5.039 1.00 98.12 103 VAL A CA 1
ATOM 806 C C . VAL A 1 103 ? -7.878 -4.765 -4.170 1.00 98.12 103 VAL A C 1
ATOM 808 O O . VAL A 1 103 ? -7.543 -3.615 -4.439 1.00 98.12 103 VAL A O 1
ATOM 811 N N . VAL A 1 104 ? -8.648 -5.071 -3.128 1.00 98.38 104 VAL A N 1
ATOM 812 C CA . VAL A 1 104 ? -8.979 -4.119 -2.060 1.00 98.38 104 VAL A CA 1
ATOM 813 C C . VAL A 1 104 ? -8.661 -4.766 -0.723 1.00 98.38 104 VAL A C 1
ATOM 815 O O . VAL A 1 104 ? -8.981 -5.937 -0.514 1.00 98.38 104 VAL A O 1
ATOM 818 N N . ILE A 1 105 ? -8.032 -4.016 0.174 1.00 98.19 105 ILE A N 1
ATOM 819 C CA . ILE A 1 105 ? -7.716 -4.443 1.537 1.00 98.19 105 ILE A CA 1
ATOM 820 C C . ILE A 1 105 ? -8.262 -3.394 2.498 1.00 98.19 105 ILE A C 1
ATOM 822 O O . ILE A 1 105 ? -8.057 -2.198 2.297 1.00 98.19 105 ILE A O 1
ATOM 826 N N . ARG A 1 106 ? -8.921 -3.863 3.554 1.00 96.75 106 ARG A N 1
ATOM 827 C CA . ARG A 1 106 ? -9.327 -3.065 4.710 1.00 96.75 106 ARG A CA 1
ATOM 828 C C . ARG A 1 106 ? -8.570 -3.554 5.930 1.00 96.75 106 ARG A C 1
ATOM 830 O O . ARG A 1 106 ? -8.537 -4.759 6.184 1.00 96.75 106 ARG A O 1
ATOM 837 N N . MET A 1 107 ? -8.040 -2.623 6.709 1.00 96.38 107 MET A N 1
ATOM 838 C CA . MET A 1 107 ? -7.496 -2.904 8.028 1.00 96.38 107 MET A CA 1
ATOM 839 C C . MET A 1 107 ? -7.997 -1.863 9.027 1.00 96.38 107 MET A C 1
ATOM 841 O O . MET A 1 107 ? -7.824 -0.666 8.823 1.00 96.38 107 MET A O 1
ATOM 845 N N . ARG A 1 108 ? -8.608 -2.338 10.112 1.00 95.94 108 ARG A N 1
ATOM 846 C CA . ARG A 1 108 ? -9.027 -1.535 11.263 1.00 95.94 108 ARG A CA 1
ATOM 847 C C . ARG A 1 108 ? -8.297 -2.052 12.486 1.00 95.94 108 ARG A C 1
ATOM 849 O O . ARG A 1 108 ? -8.531 -3.192 12.877 1.00 95.94 108 ARG A O 1
ATOM 856 N N . VAL A 1 109 ? -7.419 -1.241 13.064 1.00 96.25 109 VAL A N 1
ATOM 857 C CA . VAL A 1 109 ? -6.681 -1.602 14.278 1.00 96.25 109 VAL A CA 1
ATOM 858 C C . VAL A 1 109 ? -7.578 -1.490 15.505 1.00 96.25 109 VAL A C 1
ATOM 860 O O . VAL A 1 109 ? -8.436 -0.615 15.569 1.00 96.25 109 VAL A O 1
ATOM 863 N N . SER A 1 110 ? -7.424 -2.392 16.469 1.00 96.06 110 SER A N 1
ATOM 864 C CA . SER A 1 110 ? -8.121 -2.355 17.757 1.00 96.06 110 SER A CA 1
ATOM 865 C C . SER A 1 110 ? -7.432 -3.271 18.772 1.00 96.06 110 SER A C 1
ATOM 867 O O . SER A 1 110 ? -6.942 -4.342 18.409 1.00 96.06 110 SER A O 1
ATOM 869 N N . ALA A 1 111 ? -7.428 -2.852 20.033 1.00 95.75 111 ALA A N 1
ATOM 870 C CA . ALA A 1 111 ? -7.116 -3.631 21.226 1.00 95.75 111 ALA A CA 1
ATOM 871 C C . ALA A 1 111 ? -8.381 -3.969 22.052 1.00 95.75 111 ALA A C 1
ATOM 873 O O . ALA A 1 111 ? -8.276 -4.537 23.139 1.00 95.75 111 ALA A O 1
ATOM 874 N N . GLU A 1 112 ? -9.570 -3.608 21.557 1.00 95.75 112 GLU A N 1
ATOM 875 C CA . GLU A 1 112 ? -10.869 -3.770 22.224 1.00 95.75 112 GLU A CA 1
ATOM 876 C C . GLU A 1 112 ? -11.806 -4.726 21.459 1.00 95.75 112 GLU A C 1
ATOM 878 O O . GLU A 1 112 ? -13.028 -4.609 21.544 1.00 95.75 112 GLU A O 1
ATOM 883 N N . LYS A 1 113 ? -11.258 -5.687 20.696 1.00 95.31 113 LYS A N 1
ATOM 884 C CA . LYS A 1 113 ? -12.030 -6.607 19.839 1.00 95.31 113 LYS A CA 1
ATOM 885 C C . LYS A 1 113 ? -12.953 -5.906 18.829 1.00 95.31 113 LYS A C 1
ATOM 887 O O . LYS A 1 113 ? -13.934 -6.501 18.397 1.00 95.31 113 LYS A O 1
ATOM 892 N N . ASP A 1 114 ? -12.629 -4.687 18.400 1.00 94.62 114 ASP A N 1
ATOM 893 C CA . ASP A 1 114 ? -13.341 -3.947 17.340 1.00 94.62 114 ASP A CA 1
ATOM 894 C C . ASP A 1 114 ? -12.516 -3.862 16.037 1.00 94.62 114 ASP A C 1
ATOM 896 O O . ASP A 1 114 ? -12.732 -3.020 15.166 1.00 94.62 114 ASP A O 1
ATOM 900 N N . GLY A 1 115 ? -11.504 -4.719 15.893 1.00 96.25 115 GLY A N 1
ATOM 901 C CA . GLY A 1 115 ? -10.605 -4.721 14.746 1.00 96.25 115 GLY A CA 1
ATOM 902 C C . GLY A 1 115 ? -11.148 -5.512 13.560 1.00 96.25 115 GLY A C 1
ATOM 903 O O . GLY A 1 115 ? -12.024 -6.375 13.693 1.00 96.25 115 GLY A O 1
ATOM 904 N N . ALA A 1 116 ? -10.583 -5.241 12.384 1.00 96.38 116 ALA A N 1
ATOM 905 C CA . ALA A 1 116 ? -10.926 -5.925 11.144 1.00 96.38 116 ALA A CA 1
ATOM 906 C C . ALA A 1 116 ? -9.721 -6.082 10.209 1.00 96.38 116 ALA A C 1
ATOM 908 O O . ALA A 1 116 ? -8.879 -5.191 10.099 1.00 96.38 116 ALA A O 1
ATOM 909 N N . TYR A 1 117 ? -9.692 -7.197 9.480 1.00 97.75 117 TYR A N 1
ATOM 910 C CA . TYR A 1 117 ? -8.845 -7.402 8.310 1.00 97.75 117 TYR A CA 1
ATOM 911 C C . TYR A 1 117 ? -9.650 -8.120 7.227 1.00 97.75 117 TYR A C 1
ATOM 913 O O . TYR A 1 117 ? -10.104 -9.254 7.413 1.00 97.75 117 TYR A O 1
ATOM 921 N N . GLU A 1 118 ? -9.859 -7.454 6.097 1.00 98.19 118 GLU A N 1
ATOM 922 C CA . GLU A 1 118 ? -10.704 -7.953 5.012 1.00 98.19 118 GLU A CA 1
ATOM 923 C C . GLU A 1 118 ? -10.013 -7.751 3.663 1.00 98.19 118 GLU A C 1
ATOM 925 O O . GLU A 1 118 ? -9.336 -6.746 3.443 1.00 98.19 118 GLU A O 1
ATOM 930 N N . VAL A 1 119 ? -10.190 -8.710 2.750 1.00 98.62 119 VAL A N 1
ATOM 931 C CA . VAL A 1 119 ? -9.562 -8.687 1.423 1.00 98.62 119 VAL A CA 1
ATOM 932 C C . VAL A 1 119 ? -10.585 -9.030 0.353 1.00 98.62 119 VAL A C 1
ATOM 934 O O . VAL A 1 119 ? -11.301 -10.031 0.453 1.00 98.62 119 VAL A O 1
ATOM 937 N N . TRP A 1 120 ? -10.604 -8.237 -0.713 1.00 98.44 120 TRP A N 1
ATOM 938 C CA . TRP A 1 120 ? -11.370 -8.487 -1.923 1.00 98.44 120 TRP A CA 1
ATOM 939 C C . TRP A 1 120 ? -10.435 -8.710 -3.104 1.00 98.44 120 TRP A C 1
ATOM 941 O O . TRP A 1 120 ? -9.445 -8.005 -3.276 1.00 98.44 120 TRP A O 1
ATOM 951 N N . TRP A 1 121 ? -10.797 -9.677 -3.940 1.00 97.38 121 TRP A N 1
ATOM 952 C CA . TRP A 1 121 ? -10.130 -10.007 -5.190 1.00 97.38 121 TRP A CA 1
ATOM 953 C C . TRP A 1 121 ? -11.160 -10.016 -6.311 1.00 97.38 121 TRP A C 1
ATOM 955 O O . TRP A 1 121 ? -12.125 -10.784 -6.264 1.00 97.38 121 TRP A O 1
ATOM 965 N N . ASN A 1 122 ? -10.975 -9.162 -7.317 1.00 95.69 122 ASN A N 1
ATOM 966 C CA . ASN A 1 122 ? -11.922 -8.962 -8.413 1.00 95.69 122 ASN A CA 1
ATOM 967 C C . ASN A 1 122 ? -13.356 -8.757 -7.894 1.00 95.69 122 ASN A C 1
ATOM 969 O O . ASN A 1 122 ? -14.286 -9.461 -8.290 1.00 95.69 122 ASN A O 1
ATOM 973 N N . LYS A 1 123 ? -13.519 -7.810 -6.959 1.00 95.38 123 LYS A N 1
ATOM 974 C CA . LYS A 1 123 ? -14.783 -7.450 -6.283 1.00 95.38 123 LYS A CA 1
ATOM 975 C C . LYS A 1 123 ? -15.377 -8.518 -5.358 1.00 95.38 123 LYS A C 1
ATOM 977 O O . LYS A 1 123 ? -16.320 -8.227 -4.625 1.00 95.38 123 LYS A O 1
ATOM 982 N N . ARG A 1 124 ? -14.833 -9.736 -5.330 1.00 97.38 124 ARG A N 1
ATOM 983 C CA . ARG A 1 124 ? -15.265 -10.789 -4.405 1.00 97.38 124 ARG A CA 1
ATOM 984 C C . ARG A 1 124 ? -14.480 -10.683 -3.106 1.00 97.38 124 ARG A C 1
ATOM 986 O O . ARG A 1 124 ? -13.259 -10.788 -3.141 1.00 97.38 124 ARG A O 1
ATOM 993 N N . LYS A 1 125 ? -15.155 -10.557 -1.961 1.00 97.94 125 LYS A N 1
ATOM 994 C CA . LYS A 1 125 ? -14.501 -10.711 -0.653 1.00 97.94 125 LYS A CA 1
ATOM 995 C C . LYS A 1 125 ? -13.972 -12.144 -0.539 1.00 97.94 125 LYS A C 1
ATOM 997 O O . LYS A 1 125 ? -14.752 -13.091 -0.617 1.00 97.94 125 LYS A O 1
ATOM 1002 N N . ILE A 1 126 ? -12.656 -12.307 -0.442 1.00 98.38 126 ILE A N 1
ATOM 1003 C CA . ILE A 1 126 ? -11.984 -13.613 -0.342 1.00 98.38 126 ILE A CA 1
ATOM 1004 C C . ILE A 1 126 ? -11.498 -13.917 1.072 1.00 98.38 126 ILE A C 1
ATOM 1006 O O . ILE A 1 126 ? -11.243 -15.077 1.379 1.00 98.38 126 ILE A O 1
ATOM 1010 N N . TYR A 1 127 ? -11.387 -12.896 1.920 1.00 98.62 127 TYR A N 1
ATOM 1011 C CA . TYR A 1 127 ? -11.010 -13.039 3.317 1.00 98.62 127 TYR A CA 1
ATOM 1012 C C . TYR A 1 127 ? -11.757 -12.018 4.171 1.00 98.62 127 TYR A C 1
ATOM 1014 O O . TYR A 1 127 ? -11.968 -10.881 3.742 1.00 98.62 127 TYR A O 1
ATOM 1022 N N . SER A 1 128 ? -12.146 -12.432 5.375 1.00 98.31 128 SER A N 1
ATOM 1023 C CA . SER A 1 128 ? -12.812 -11.583 6.354 1.00 98.31 128 SER A CA 1
ATOM 1024 C C . SER A 1 128 ? -12.507 -12.082 7.756 1.00 98.31 128 SER A C 1
ATOM 1026 O O . SER A 1 128 ? -12.846 -13.214 8.092 1.00 98.31 128 SER A O 1
ATOM 1028 N N . SER A 1 129 ? -11.932 -11.219 8.581 1.00 98.12 129 SER A N 1
ATOM 1029 C CA . SER A 1 129 ? -11.841 -11.417 10.022 1.00 98.12 129 SER A CA 1
ATOM 1030 C C . SER A 1 129 ? -12.214 -10.107 10.698 1.00 98.12 129 SER A C 1
ATOM 1032 O O . SER A 1 129 ? -11.598 -9.083 10.421 1.00 98.12 129 SER A O 1
ATOM 1034 N N . VAL A 1 130 ? -13.242 -10.128 11.541 1.00 97.31 130 VAL A N 1
ATOM 1035 C CA . VAL A 1 130 ? -13.803 -8.947 12.216 1.00 97.31 130 VAL A CA 1
ATOM 1036 C C . VAL A 1 130 ? -14.036 -9.264 13.687 1.00 97.31 130 VAL A C 1
ATOM 1038 O O . VAL A 1 130 ? -14.143 -10.437 14.046 1.00 97.31 130 VAL A O 1
ATOM 1041 N N . GLY A 1 131 ? -14.119 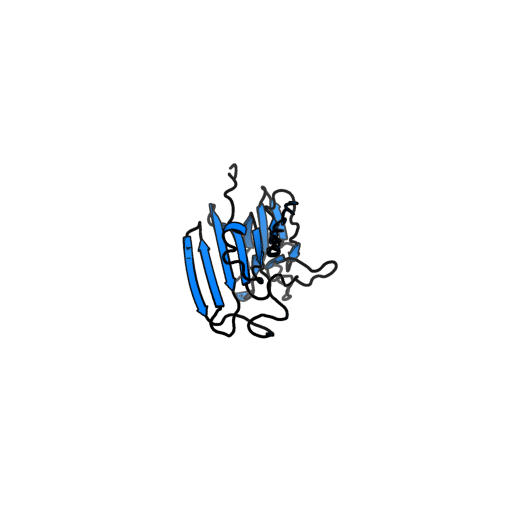-8.237 14.528 1.00 97.06 131 GLY A N 1
ATOM 1042 C CA . GLY A 1 131 ? -14.251 -8.428 15.971 1.00 97.06 131 GLY A CA 1
ATOM 1043 C C . GLY A 1 131 ? -12.966 -8.974 16.608 1.00 97.06 131 GLY A C 1
ATOM 1044 O O . GLY A 1 131 ? -13.011 -9.766 17.550 1.00 97.06 131 GLY A O 1
ATOM 1045 N N . ILE A 1 132 ? -11.813 -8.645 16.017 1.00 97.50 132 ILE A N 1
ATOM 1046 C CA . ILE A 1 132 ? -10.498 -9.160 16.413 1.00 97.50 132 ILE A CA 1
ATOM 1047 C C . ILE A 1 132 ? -9.652 -8.070 17.058 1.00 97.50 132 ILE A C 1
ATOM 1049 O O . ILE A 1 132 ? -9.883 -6.888 16.828 1.00 97.50 132 ILE A O 1
ATOM 1053 N N . ASP A 1 133 ? -8.634 -8.478 17.814 1.00 97.25 133 ASP A N 1
ATOM 1054 C CA . ASP A 1 133 ? -7.545 -7.562 18.146 1.00 97.25 133 ASP A CA 1
ATOM 1055 C C . ASP A 1 133 ? -6.551 -7.584 16.990 1.00 97.25 133 ASP A C 1
ATOM 1057 O O . ASP A 1 133 ? -6.137 -8.653 16.532 1.00 97.25 133 ASP A O 1
ATOM 1061 N N . VAL A 1 134 ? -6.178 -6.409 16.505 1.00 95.25 134 VAL A N 1
ATOM 1062 C CA . VAL A 1 134 ? -5.162 -6.256 15.467 1.00 95.25 134 VAL A CA 1
ATOM 1063 C C . VAL A 1 134 ? -4.478 -4.912 15.643 1.00 95.25 134 VAL A C 1
ATOM 1065 O O . VAL A 1 134 ? -5.126 -3.877 15.743 1.00 95.25 134 VAL A O 1
ATOM 1068 N N . GLY A 1 135 ? -3.153 -4.917 15.676 1.00 90.44 135 GLY A N 1
ATOM 1069 C CA . GLY A 1 135 ? -2.363 -3.698 15.747 1.00 90.44 135 GLY A CA 1
ATOM 1070 C C . GLY A 1 135 ? -0.986 -3.949 16.340 1.00 90.44 135 GLY A C 1
ATOM 1071 O O . GLY A 1 135 ? -0.560 -5.090 16.514 1.00 90.44 135 GLY A O 1
ATOM 1072 N N . PHE A 1 136 ? -0.264 -2.864 16.573 1.00 94.00 136 PHE A N 1
ATOM 1073 C CA . PHE A 1 136 ? 1.162 -2.849 16.888 1.00 94.00 136 PHE A CA 1
ATOM 1074 C C . PHE A 1 136 ? 1.531 -1.482 17.467 1.00 94.00 136 PHE A C 1
ATOM 1076 O O . PHE A 1 136 ? 0.773 -0.536 17.323 1.00 94.00 136 PHE A O 1
ATOM 1083 N N . GLY A 1 137 ? 2.705 -1.345 18.081 1.00 92.56 137 GLY A N 1
ATOM 1084 C CA . GLY A 1 137 ? 3.181 -0.045 18.563 1.00 92.56 137 GLY A CA 1
ATOM 1085 C C . GLY A 1 137 ? 2.392 0.510 19.755 1.00 92.56 137 GLY A C 1
ATOM 1086 O O . GLY A 1 137 ? 1.871 -0.243 20.580 1.00 92.56 137 GLY A O 1
ATOM 1087 N N . THR A 1 138 ? 2.368 1.839 19.864 1.00 95.31 138 THR A N 1
ATOM 1088 C CA . THR A 1 138 ? 1.836 2.573 21.023 1.00 95.31 138 THR A CA 1
ATOM 1089 C C . THR A 1 138 ? 0.401 3.037 20.787 1.00 95.31 138 THR A C 1
ATOM 1091 O O . THR A 1 138 ? 0.077 3.547 19.715 1.00 95.31 138 THR A O 1
ATOM 1094 N N . TRP A 1 139 ? -0.438 2.933 21.820 1.00 95.69 139 TRP A N 1
ATOM 1095 C CA . TRP A 1 139 ? -1.873 3.214 21.761 1.00 95.69 139 TRP A CA 1
ATOM 1096 C C . TRP A 1 139 ? -2.275 4.393 22.653 1.00 95.69 139 TRP A C 1
ATOM 1098 O O . TRP A 1 139 ? -1.696 4.612 23.716 1.00 95.69 139 TRP A O 1
ATOM 1108 N N . THR A 1 140 ? -3.302 5.134 22.241 1.00 94.31 140 THR A N 1
ATOM 1109 C CA . THR A 1 140 ? -4.084 6.026 23.106 1.00 94.31 140 THR A CA 1
ATOM 1110 C C . THR A 1 140 ? -5.549 5.667 22.934 1.00 94.31 140 THR A C 1
ATOM 1112 O O . THR A 1 140 ? -6.124 5.901 21.872 1.00 94.31 140 THR A O 1
ATOM 1115 N N . LYS A 1 141 ? -6.155 5.099 23.986 1.00 92.75 141 LYS A N 1
ATOM 1116 C CA . LYS A 1 141 ? -7.429 4.366 23.872 1.00 92.75 141 LYS A CA 1
ATOM 1117 C C . LYS A 1 141 ? -7.293 3.280 22.791 1.00 92.75 141 LYS A C 1
ATOM 1119 O O . LYS A 1 141 ? -6.244 2.649 22.707 1.00 92.75 141 LYS A O 1
ATOM 1124 N N . ASP A 1 142 ? -8.303 3.110 21.947 1.00 94.56 142 ASP A N 1
ATOM 1125 C CA . ASP A 1 142 ? -8.344 2.093 20.896 1.00 94.56 142 ASP A CA 1
ATOM 1126 C C . ASP A 1 142 ? -7.761 2.559 19.541 1.00 94.56 142 ASP A C 1
ATOM 1128 O O . ASP A 1 142 ? -8.175 2.090 18.481 1.00 94.56 142 ASP A O 1
ATOM 1132 N N . THR A 1 143 ? -6.819 3.506 19.555 1.00 93.75 143 THR A N 1
ATOM 1133 C CA . THR A 1 143 ? -6.210 4.111 18.355 1.00 93.75 143 THR A CA 1
ATOM 1134 C C . THR A 1 143 ? -4.686 4.159 18.498 1.00 93.75 143 THR A C 1
ATOM 1136 O O . THR A 1 143 ? -4.171 4.374 19.599 1.00 93.75 143 THR A O 1
ATOM 1139 N N . LEU A 1 144 ? -3.949 3.982 17.397 1.00 95.12 144 LEU A N 1
ATOM 1140 C CA . LEU A 1 144 ? -2.485 4.081 17.395 1.00 95.12 144 LEU A CA 1
ATOM 1141 C C . LEU A 1 144 ? -2.019 5.531 17.487 1.00 95.12 144 LEU A C 1
ATOM 1143 O O . LEU A 1 144 ? -2.568 6.396 16.822 1.00 95.12 144 LEU A O 1
ATOM 1147 N N . VAL A 1 145 ? -0.985 5.797 18.287 1.00 93.25 145 VAL A N 1
ATOM 1148 C CA . VAL A 1 145 ? -0.428 7.151 18.476 1.00 93.25 145 VAL A CA 1
ATOM 1149 C C . VAL A 1 145 ? 0.436 7.572 17.295 1.00 93.25 145 VAL A C 1
ATOM 1151 O O . VAL A 1 145 ? 0.334 8.694 16.818 1.00 93.25 145 VAL A O 1
ATOM 1154 N N . GLU A 1 146 ? 1.303 6.672 16.837 1.00 91.81 146 GLU A N 1
ATOM 1155 C CA . GLU A 1 146 ? 2.248 6.949 15.748 1.00 91.81 146 GLU A CA 1
ATOM 1156 C C . GLU A 1 146 ? 1.637 6.721 14.362 1.00 91.81 146 GLU A C 1
ATOM 1158 O O . GLU A 1 146 ? 2.253 7.070 13.357 1.00 91.81 146 GLU A O 1
ATOM 1163 N N . GLY A 1 147 ? 0.445 6.124 14.320 1.00 93.06 147 GLY A N 1
ATOM 1164 C CA . GLY A 1 147 ? -0.224 5.703 13.104 1.00 93.06 147 GLY A CA 1
ATOM 1165 C C . GLY A 1 147 ? 0.508 4.590 12.350 1.00 93.06 147 GLY A C 1
ATOM 11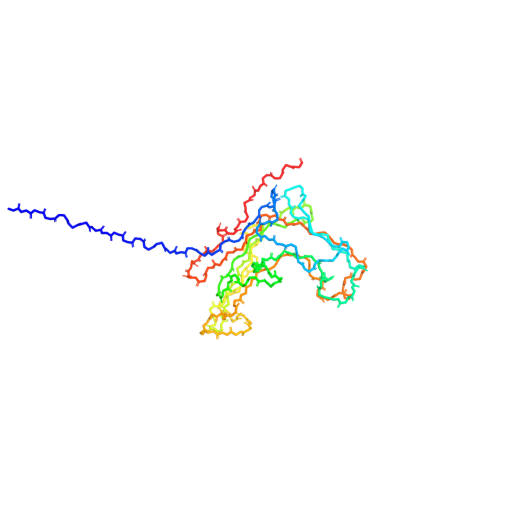66 O O . GLY A 1 147 ? 1.425 3.933 12.843 1.00 93.06 147 GLY A O 1
ATOM 1167 N N . TRP A 1 148 ? 0.046 4.339 11.135 1.00 94.19 148 TRP A N 1
ATOM 1168 C CA . TRP A 1 148 ? 0.494 3.292 10.238 1.00 94.19 148 TRP A CA 1
ATOM 1169 C C . TRP A 1 148 ? 0.212 3.681 8.786 1.00 94.19 148 TRP A C 1
ATOM 1171 O O . TRP A 1 148 ? -0.409 4.703 8.502 1.00 94.19 148 TRP A O 1
ATOM 1181 N N . TYR A 1 149 ? 0.750 2.914 7.847 1.00 93.00 149 TYR A N 1
ATOM 1182 C CA . TYR A 1 149 ? 0.656 3.191 6.419 1.00 93.00 149 TYR A CA 1
ATOM 1183 C C . TYR A 1 149 ? 0.764 1.890 5.629 1.00 93.00 149 TYR A C 1
ATOM 1185 O O . TYR A 1 149 ? 1.267 0.881 6.132 1.00 93.00 149 TYR A O 1
ATOM 1193 N N . PHE A 1 150 ? 0.321 1.922 4.376 1.00 94.94 150 PHE A N 1
ATOM 1194 C CA . PHE A 1 150 ? 0.588 0.844 3.436 1.00 94.94 150 PHE A CA 1
ATOM 1195 C C . PHE A 1 150 ? 1.916 1.061 2.716 1.00 94.94 150 PHE A C 1
ATOM 1197 O O . PHE A 1 150 ? 2.428 2.171 2.607 1.00 94.94 150 PHE A O 1
ATOM 1204 N N . LYS A 1 151 ? 2.465 -0.034 2.207 1.00 94.50 151 LYS A N 1
ATOM 1205 C CA . LYS A 1 151 ? 3.437 -0.040 1.122 1.00 94.50 151 LYS A CA 1
ATOM 1206 C C . LYS A 1 151 ? 2.990 -1.091 0.123 1.00 94.50 151 LYS A C 1
ATOM 1208 O O . LYS A 1 151 ? 2.373 -2.087 0.507 1.00 94.50 151 LYS A O 1
ATOM 1213 N N . ASN A 1 152 ? 3.329 -0.897 -1.143 1.00 96.00 152 ASN A N 1
ATOM 1214 C CA . ASN A 1 152 ? 3.098 -1.895 -2.180 1.00 96.00 152 ASN A CA 1
ATOM 1215 C C . ASN A 1 152 ? 4.412 -2.134 -2.916 1.00 96.00 152 ASN A C 1
ATOM 1217 O O . ASN A 1 152 ? 5.136 -1.187 -3.211 1.00 96.00 152 ASN A O 1
ATOM 1221 N N . GLY A 1 153 ? 4.740 -3.388 -3.204 1.00 95.00 153 GLY A N 1
ATOM 1222 C CA . GLY A 1 153 ? 5.998 -3.704 -3.859 1.00 95.00 153 GLY A CA 1
ATOM 1223 C C . GLY A 1 153 ? 6.453 -5.134 -3.657 1.00 95.00 153 GLY A C 1
ATOM 1224 O O . GLY A 1 153 ? 5.686 -6.008 -3.250 1.00 95.00 153 GLY A O 1
ATOM 1225 N N . ILE A 1 154 ? 7.727 -5.342 -3.955 1.00 92.19 154 ILE A N 1
ATOM 1226 C CA . ILE A 1 154 ? 8.466 -6.565 -3.678 1.00 92.19 154 ILE A CA 1
ATOM 1227 C C . ILE A 1 154 ? 9.309 -6.288 -2.435 1.00 92.19 154 ILE A C 1
ATOM 1229 O O . ILE A 1 154 ? 10.092 -5.342 -2.434 1.00 92.19 154 ILE A O 1
ATOM 1233 N N . TYR A 1 155 ? 9.152 -7.113 -1.401 1.00 88.88 155 TYR A N 1
ATOM 1234 C CA . TYR A 1 155 ? 9.971 -7.062 -0.192 1.00 88.88 155 TYR A CA 1
ATOM 1235 C C . TYR A 1 155 ? 10.501 -8.460 0.141 1.00 88.88 155 TYR A C 1
ATOM 1237 O O . TYR A 1 155 ? 9.758 -9.331 0.599 1.00 88.88 155 TYR A O 1
ATOM 1245 N N . ALA A 1 156 ? 11.787 -8.677 -0.115 1.00 86.25 156 ALA A N 1
ATOM 1246 C CA . ALA A 1 156 ? 12.518 -9.905 0.167 1.00 86.25 156 ALA A CA 1
ATOM 1247 C C . ALA A 1 156 ? 13.013 -9.898 1.624 1.00 86.25 156 ALA A C 1
ATOM 1249 O O . ALA A 1 156 ? 14.202 -9.773 1.903 1.00 86.25 156 ALA A O 1
ATOM 1250 N N . HIS A 1 157 ? 12.083 -9.990 2.583 1.00 80.81 157 HIS A N 1
ATOM 1251 C CA . HIS A 1 157 ? 12.438 -10.057 4.008 1.00 80.81 157 HIS A CA 1
ATOM 1252 C C . HIS A 1 157 ? 13.364 -11.248 4.305 1.00 80.81 157 HIS A C 1
ATOM 1254 O O . HIS A 1 157 ? 14.407 -11.087 4.939 1.00 80.81 157 HIS A O 1
ATOM 1260 N N . ASP A 1 158 ? 12.985 -12.424 3.797 1.00 79.12 158 ASP A N 1
ATOM 1261 C CA . ASP A 1 158 ? 13.711 -13.683 3.956 1.00 79.12 158 ASP A CA 1
ATOM 1262 C C . ASP A 1 158 ? 14.573 -13.949 2.716 1.00 79.12 158 ASP A C 1
ATOM 1264 O O . ASP A 1 158 ? 14.305 -14.887 1.968 1.00 79.12 158 ASP A O 1
ATOM 1268 N N . TRP A 1 159 ? 15.568 -13.092 2.469 1.00 69.81 159 TRP A N 1
ATOM 1269 C CA . TRP A 1 159 ? 16.457 -13.099 1.290 1.00 69.81 159 TRP A CA 1
ATOM 1270 C C . TRP A 1 159 ? 17.013 -14.495 0.924 1.00 69.81 159 TRP A C 1
ATOM 1272 O O . TRP A 1 159 ? 17.088 -14.861 -0.247 1.00 69.81 159 TRP A O 1
ATOM 1282 N N . GLU A 1 160 ? 17.272 -15.356 1.916 1.00 75.00 160 GLU A N 1
ATOM 1283 C CA . GLU A 1 160 ? 17.695 -16.754 1.710 1.00 75.00 160 GLU A CA 1
ATOM 1284 C C . GLU A 1 160 ? 16.695 -17.582 0.875 1.00 75.00 160 GLU A C 1
ATOM 1286 O O . GLU A 1 160 ? 17.068 -18.544 0.205 1.00 75.00 160 GLU A O 1
ATOM 1291 N N . SER A 1 161 ? 15.417 -17.196 0.867 1.00 72.06 161 SER A N 1
ATOM 1292 C CA . SER A 1 161 ? 14.358 -17.822 0.063 1.00 72.06 161 SER A CA 1
ATOM 1293 C C . SER A 1 161 ? 14.311 -17.319 -1.387 1.00 72.06 161 SER A C 1
ATOM 1295 O O . SER A 1 161 ? 13.545 -17.848 -2.197 1.00 72.06 161 SER A O 1
ATOM 1297 N N . TYR A 1 162 ? 15.107 -16.304 -1.735 1.00 67.31 162 TYR A N 1
ATOM 1298 C CA . TYR A 1 162 ? 15.062 -15.593 -3.017 1.00 67.31 162 TYR A CA 1
ATOM 1299 C C . TYR A 1 162 ? 16.344 -15.750 -3.852 1.00 67.31 162 TYR A C 1
ATOM 1301 O O . TYR A 1 162 ? 16.531 -15.023 -4.820 1.00 67.31 162 TYR A O 1
ATOM 1309 N N . THR A 1 163 ? 17.187 -16.744 -3.548 1.00 70.12 163 THR A N 1
ATOM 1310 C CA . THR A 1 163 ? 18.503 -16.938 -4.195 1.00 70.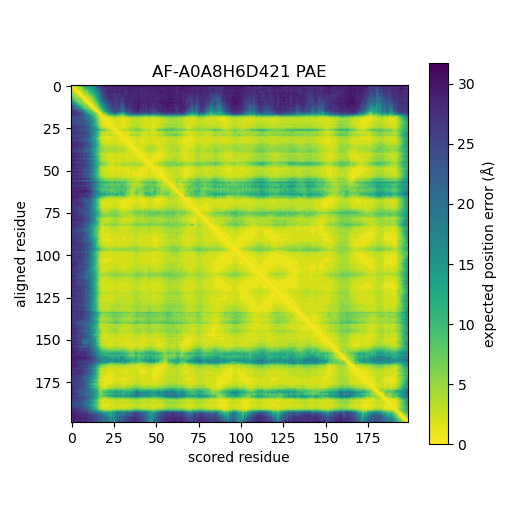12 163 THR A CA 1
ATOM 1311 C C . THR A 1 163 ? 18.491 -16.839 -5.732 1.00 70.12 163 THR A C 1
ATOM 1313 O O . THR A 1 163 ? 17.785 -17.579 -6.422 1.00 70.12 163 THR A O 1
ATOM 1316 N N . ASN A 1 164 ? 19.323 -15.931 -6.258 1.00 71.12 164 ASN A N 1
ATOM 1317 C CA . ASN A 1 164 ? 19.642 -15.737 -7.680 1.00 71.12 164 ASN A CA 1
ATOM 1318 C C . ASN A 1 164 ? 18.424 -15.552 -8.601 1.00 71.12 164 ASN A C 1
ATOM 1320 O O . ASN A 1 164 ? 18.396 -16.068 -9.723 1.00 71.12 164 ASN A O 1
ATOM 1324 N N . THR A 1 165 ? 17.392 -14.847 -8.134 1.00 82.62 165 THR A N 1
ATOM 1325 C CA . THR A 1 165 ? 16.168 -14.634 -8.909 1.00 82.62 165 THR A CA 1
ATOM 1326 C C . THR A 1 165 ? 15.953 -13.169 -9.251 1.00 82.62 165 THR A C 1
ATOM 1328 O O . THR A 1 165 ? 16.238 -12.272 -8.462 1.00 82.62 165 THR A O 1
ATOM 1331 N N . THR A 1 166 ? 15.381 -12.943 -10.428 1.00 90.44 166 THR A N 1
ATOM 1332 C CA . THR A 1 166 ? 14.838 -11.650 -10.820 1.00 90.44 166 THR A CA 1
ATOM 1333 C C . THR A 1 166 ? 13.321 -11.743 -10.853 1.00 90.44 166 THR A C 1
ATOM 1335 O O . THR A 1 166 ? 12.734 -12.783 -11.180 1.00 90.44 166 THR A O 1
ATOM 1338 N N . ARG A 1 167 ? 12.650 -10.664 -10.458 1.00 90.31 167 ARG A N 1
ATOM 1339 C CA . ARG A 1 167 ? 11.188 -10.600 -10.391 1.00 90.31 167 ARG A CA 1
ATOM 1340 C C . ARG A 1 167 ? 10.701 -9.287 -10.962 1.00 90.31 167 ARG A C 1
ATOM 1342 O O . ARG A 1 167 ? 11.347 -8.251 -10.839 1.00 90.31 167 ARG A O 1
ATOM 1349 N N . THR A 1 168 ? 9.518 -9.327 -11.556 1.00 93.75 168 THR A N 1
ATOM 1350 C CA . THR A 1 168 ? 8.827 -8.116 -11.985 1.00 93.75 168 THR A CA 1
ATOM 1351 C C . THR A 1 168 ? 7.399 -8.141 -11.481 1.00 93.75 168 THR A C 1
ATOM 1353 O O . THR A 1 168 ? 6.670 -9.116 -11.669 1.00 93.75 168 THR A O 1
ATOM 1356 N N . LEU A 1 169 ? 7.023 -7.057 -10.816 1.00 95.25 169 LEU A N 1
ATOM 1357 C CA . LEU A 1 169 ? 5.686 -6.783 -10.323 1.00 95.25 169 LEU A CA 1
ATOM 1358 C C . LEU A 1 169 ? 5.132 -5.590 -11.099 1.00 95.25 169 LEU A C 1
ATOM 1360 O O . LEU A 1 169 ? 5.838 -4.599 -11.264 1.00 95.25 169 LEU A O 1
ATOM 1364 N N . TYR A 1 170 ? 3.877 -5.666 -11.539 1.00 96.56 170 TYR A N 1
ATOM 1365 C CA . TYR A 1 170 ? 3.191 -4.507 -12.107 1.00 96.56 170 TYR A CA 1
ATOM 1366 C C . TYR A 1 170 ? 1.996 -4.119 -11.249 1.00 96.56 170 TYR A C 1
ATOM 1368 O O . TYR A 1 170 ? 1.170 -4.974 -10.908 1.00 96.56 170 TYR A O 1
ATOM 1376 N N . LEU A 1 171 ? 1.917 -2.827 -10.943 1.00 96.62 171 LEU A N 1
ATOM 1377 C CA . LEU A 1 171 ? 0.840 -2.197 -10.194 1.00 96.62 171 LEU A CA 1
ATOM 1378 C C . LEU A 1 171 ? 0.212 -1.072 -11.015 1.00 96.62 171 LEU A C 1
ATOM 1380 O O . LEU A 1 171 ? 0.887 -0.410 -11.799 1.00 96.62 171 LEU A O 1
ATOM 1384 N N . ASP A 1 172 ? -1.078 -0.852 -10.820 1.00 96.06 172 ASP A N 1
ATOM 1385 C CA . ASP A 1 172 ? -1.835 0.237 -11.440 1.00 96.06 172 ASP A CA 1
ATOM 1386 C C . ASP A 1 172 ? -2.944 0.698 -10.477 1.00 96.06 172 ASP A C 1
ATOM 1388 O O . ASP A 1 172 ? -3.326 -0.056 -9.580 1.00 96.06 172 ASP A O 1
ATOM 1392 N N . ASP A 1 173 ? -3.431 1.927 -10.639 1.00 95.56 173 ASP A N 1
ATOM 1393 C CA . ASP A 1 173 ? -4.548 2.518 -9.886 1.00 95.56 173 ASP A CA 1
ATOM 1394 C C . ASP A 1 173 ? -4.454 2.309 -8.357 1.00 95.56 173 ASP A C 1
ATOM 1396 O O . ASP A 1 173 ? -5.387 1.815 -7.714 1.00 95.56 173 ASP A O 1
ATOM 1400 N N . VAL A 1 174 ? -3.289 2.628 -7.779 1.00 96.44 174 VAL A N 1
ATOM 1401 C CA . VAL A 1 174 ? -3.030 2.479 -6.339 1.00 96.44 174 VAL A CA 1
ATOM 1402 C C . VAL A 1 174 ? -3.666 3.643 -5.590 1.00 96.44 174 VAL A C 1
ATOM 1404 O O . VAL A 1 174 ? -3.373 4.804 -5.872 1.00 96.44 174 VAL A O 1
ATOM 1407 N N . LYS A 1 175 ? -4.487 3.326 -4.588 1.00 95.56 175 LYS A N 1
ATOM 1408 C CA . LYS A 1 175 ? -5.168 4.273 -3.702 1.00 95.56 175 LYS A CA 1
ATOM 1409 C C . LYS A 1 175 ? -5.040 3.822 -2.255 1.00 95.56 175 LYS A C 1
ATOM 1411 O O . LYS A 1 175 ? -5.335 2.666 -1.962 1.00 95.56 175 LYS A O 1
ATOM 1416 N N . TRP A 1 176 ? -4.667 4.722 -1.353 1.00 95.25 176 TRP A N 1
ATOM 1417 C CA . TRP A 1 176 ? -4.709 4.544 0.099 1.00 95.25 176 TRP A CA 1
ATOM 1418 C C . TRP A 1 176 ? -5.632 5.600 0.696 1.00 95.25 176 TRP A C 1
ATOM 1420 O O . TRP A 1 176 ? -5.518 6.777 0.361 1.00 95.25 176 TRP A O 1
ATOM 1430 N N . TYR A 1 177 ? -6.541 5.184 1.566 1.00 94.06 177 TYR A N 1
ATOM 1431 C CA . TYR A 1 177 ? -7.567 6.044 2.136 1.00 94.06 177 TYR A CA 1
ATOM 1432 C C . TYR A 1 177 ? -7.714 5.745 3.623 1.00 94.06 177 TYR A C 1
ATOM 1434 O O . TYR A 1 177 ? -7.954 4.596 3.997 1.00 94.06 177 TYR A O 1
ATOM 1442 N N . GLU A 1 178 ? -7.545 6.754 4.469 1.00 92.38 178 GLU A N 1
ATOM 1443 C CA . GLU A 1 178 ? -7.902 6.643 5.885 1.00 92.38 178 GLU A CA 1
ATOM 1444 C C . GLU A 1 178 ? -9.412 6.822 6.079 1.00 92.38 178 GLU A C 1
ATOM 1446 O O . GLU A 1 178 ? -10.061 7.567 5.348 1.00 92.38 178 GLU A O 1
ATOM 1451 N N . THR A 1 179 ? -9.966 6.148 7.083 1.00 90.81 179 THR A N 1
ATOM 1452 C CA . THR A 1 179 ? -11.347 6.351 7.552 1.00 90.81 179 THR A CA 1
ATOM 1453 C C . THR A 1 179 ? -11.383 6.452 9.077 1.00 90.81 179 THR A C 1
ATOM 1455 O O . THR A 1 179 ? -12.231 5.867 9.755 1.00 90.81 179 THR A O 1
ATOM 1458 N N . ASP A 1 180 ? -10.385 7.138 9.638 1.00 84.88 180 ASP A N 1
ATOM 1459 C CA . ASP A 1 180 ? -10.165 7.246 11.082 1.00 84.88 180 ASP A CA 1
ATOM 1460 C C . ASP A 1 180 ? -11.315 7.953 11.812 1.00 84.88 180 ASP A C 1
ATOM 1462 O O . ASP A 1 180 ? -11.579 7.666 12.982 1.00 84.88 180 ASP A O 1
ATOM 1466 N N . VAL A 1 181 ? -12.022 8.855 11.126 1.00 75.31 181 VAL A N 1
ATOM 1467 C CA . VAL A 1 181 ? -13.112 9.666 11.692 1.00 75.31 181 VAL A CA 1
ATOM 1468 C C . VAL A 1 181 ? -14.484 8.991 11.591 1.00 75.31 181 VAL A C 1
ATOM 1470 O O . VAL A 1 181 ? -15.511 9.625 11.836 1.00 75.31 181 VAL A O 1
ATOM 1473 N N . GLY A 1 182 ? -14.507 7.683 11.319 1.00 66.56 182 GLY A N 1
ATOM 1474 C CA . GLY A 1 182 ? -15.702 6.851 11.437 1.00 66.56 182 GLY A CA 1
ATOM 1475 C C . GLY A 1 182 ? -16.545 6.761 10.169 1.00 66.56 182 GLY A C 1
ATOM 1476 O O . GLY A 1 182 ? -17.727 6.420 10.259 1.00 66.56 182 GLY A O 1
ATOM 1477 N N . GLU A 1 183 ? -15.977 7.039 8.990 1.00 77.38 183 GLU A N 1
ATOM 1478 C CA . GLU A 1 183 ? -16.634 6.674 7.738 1.00 77.38 183 GLU A CA 1
ATOM 1479 C C . GLU A 1 183 ? -16.924 5.168 7.712 1.00 77.38 183 GLU A C 1
ATOM 1481 O O . GLU A 1 183 ? -16.086 4.335 8.050 1.00 77.38 183 GLU A O 1
ATOM 1486 N N . SER A 1 184 ? -18.140 4.806 7.302 1.00 68.88 184 SER A N 1
ATOM 1487 C CA . SER A 1 184 ? -18.613 3.422 7.392 1.00 68.88 184 SER A CA 1
ATOM 1488 C C . SER A 1 184 ? -18.069 2.501 6.297 1.00 68.88 184 SER A C 1
ATOM 1490 O O . SER A 1 184 ? -18.180 1.284 6.425 1.00 68.88 184 SER A O 1
ATOM 1492 N N . ASP A 1 185 ? -17.569 3.061 5.189 1.00 81.06 185 ASP A N 1
ATOM 1493 C CA . ASP A 1 185 ? -17.110 2.290 4.031 1.00 81.06 185 ASP A CA 1
ATOM 1494 C C . ASP A 1 185 ? -16.107 3.076 3.168 1.00 81.06 185 ASP A C 1
ATOM 1496 O O . ASP A 1 185 ? -16.467 4.056 2.515 1.00 81.06 185 ASP A O 1
ATOM 1500 N N . GLY A 1 186 ? -14.857 2.612 3.123 1.00 91.50 186 GLY A N 1
ATOM 1501 C CA . GLY A 1 186 ? -13.827 3.119 2.213 1.00 91.50 186 GLY A CA 1
ATOM 1502 C C . GLY A 1 186 ? -13.726 2.344 0.895 1.00 91.50 186 GLY A C 1
ATOM 1503 O O . GLY A 1 186 ? -12.994 2.765 -0.002 1.00 91.50 186 GLY A O 1
ATOM 1504 N N . TYR A 1 187 ? -14.462 1.236 0.728 1.00 94.25 187 TYR A N 1
ATOM 1505 C CA . TYR A 1 187 ? -14.327 0.336 -0.419 1.00 94.25 187 TYR A CA 1
ATOM 1506 C C . TYR A 1 18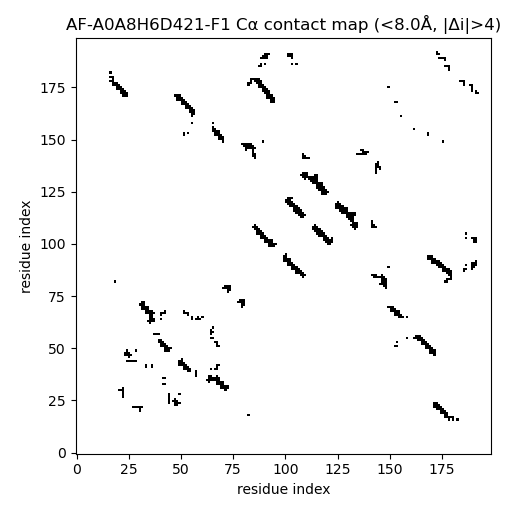7 ? -14.527 1.072 -1.740 1.00 94.25 187 TYR A C 1
ATOM 1508 O O . TYR A 1 187 ? -13.708 0.954 -2.645 1.00 94.25 187 TYR A O 1
ATOM 1516 N N . ARG A 1 188 ? -15.612 1.845 -1.867 1.00 92.00 188 ARG A N 1
ATOM 1517 C CA . ARG A 1 188 ? -15.923 2.564 -3.114 1.00 92.00 188 ARG A CA 1
ATOM 1518 C C . ARG A 1 188 ? -14.883 3.625 -3.457 1.00 92.00 188 ARG A C 1
ATOM 1520 O O . ARG A 1 188 ? -14.673 3.871 -4.638 1.00 92.00 188 ARG A O 1
ATOM 1527 N N . THR A 1 189 ? -14.255 4.222 -2.447 1.00 93.12 189 THR A N 1
ATOM 1528 C CA . THR A 1 189 ? -13.217 5.242 -2.618 1.00 93.12 189 THR A CA 1
ATOM 1529 C C . THR A 1 189 ? -11.945 4.640 -3.201 1.00 93.12 189 THR A C 1
ATOM 1531 O O . THR A 1 189 ? -11.331 5.239 -4.080 1.00 93.12 189 THR A O 1
ATOM 1534 N N . VAL A 1 190 ? -11.553 3.448 -2.738 1.00 95.38 190 VAL A N 1
ATOM 1535 C CA . VAL A 1 190 ? -10.282 2.835 -3.149 1.00 95.38 190 VAL A CA 1
ATOM 1536 C C . VAL A 1 190 ? -10.412 1.817 -4.277 1.00 95.38 190 VAL A C 1
ATOM 1538 O O . VAL A 1 190 ? -9.425 1.552 -4.959 1.00 95.38 190 VAL A O 1
ATOM 1541 N N . ALA A 1 191 ? -11.598 1.237 -4.484 1.00 95.56 191 ALA A N 1
ATOM 1542 C CA . ALA A 1 191 ? -11.810 0.174 -5.459 1.00 95.56 191 ALA A CA 1
ATOM 1543 C C . ALA A 1 191 ? -11.289 0.587 -6.842 1.00 95.56 191 ALA A C 1
ATOM 1545 O O . ALA A 1 191 ? -11.682 1.644 -7.351 1.00 95.56 191 ALA A O 1
ATOM 1546 N N . PRO A 1 192 ? -10.433 -0.236 -7.471 1.00 92.50 192 PRO A N 1
ATOM 1547 C CA . PRO A 1 192 ? -9.942 0.100 -8.784 1.00 92.50 192 PRO A CA 1
ATOM 1548 C C . PRO A 1 192 ? -11.059 0.222 -9.810 1.00 92.50 192 PRO A C 1
ATOM 1550 O O . PRO A 1 192 ? -12.035 -0.542 -9.807 1.00 92.50 192 PRO A O 1
ATOM 1553 N N . HIS A 1 193 ? -10.902 1.176 -10.716 1.00 80.12 193 HIS A N 1
ATOM 1554 C CA . HIS A 1 193 ? -11.765 1.272 -11.878 1.00 80.12 193 HIS A CA 1
ATOM 1555 C C . HIS A 1 193 ? -11.070 0.584 -13.045 1.00 80.12 193 HIS A C 1
ATOM 1557 O O . HIS A 1 193 ? -9.901 0.817 -13.334 1.00 80.12 193 HIS A O 1
ATOM 1563 N N . SER A 1 194 ? -11.790 -0.302 -13.732 1.00 59.12 194 SER A N 1
ATOM 1564 C CA . SER A 1 194 ? -11.251 -0.986 -14.899 1.00 59.12 194 SER A CA 1
ATOM 1565 C C . SER A 1 194 ? -10.931 0.038 -15.990 1.00 59.12 194 SER A C 1
ATOM 1567 O O . SER A 1 194 ? -11.826 0.453 -16.732 1.00 59.12 194 SER A O 1
ATOM 1569 N N . HIS A 1 195 ? -9.664 0.421 -16.131 1.00 54.31 195 HIS A N 1
ATOM 1570 C CA . HIS A 1 195 ? -9.197 1.019 -17.370 1.00 54.31 195 HIS A CA 1
ATOM 1571 C C . HIS A 1 195 ? -9.257 -0.061 -18.453 1.00 54.31 195 HIS A C 1
ATOM 1573 O O . HIS A 1 195 ? -8.767 -1.179 -18.264 1.00 54.31 195 HIS A O 1
ATOM 1579 N N . LYS A 1 196 ? -9.873 0.254 -19.600 1.00 42.69 196 LYS A N 1
ATOM 1580 C CA . LYS A 1 196 ? -9.652 -0.522 -20.824 1.00 42.69 196 LYS A CA 1
ATOM 1581 C C . LYS A 1 196 ? -8.170 -0.386 -21.155 1.00 42.69 196 LYS A C 1
ATOM 1583 O O . LYS A 1 196 ? -7.748 0.639 -21.684 1.00 42.69 196 LYS A O 1
ATOM 1588 N N . ILE A 1 197 ? -7.384 -1.385 -20.782 1.00 47.28 197 ILE A N 1
ATOM 1589 C CA . ILE A 1 197 ? -5.995 -1.474 -21.211 1.00 47.28 197 ILE A CA 1
ATOM 1590 C C . ILE A 1 197 ? -6.064 -1.884 -22.675 1.00 47.28 197 ILE A C 1
ATOM 1592 O O . ILE A 1 197 ? -6.495 -2.992 -22.992 1.00 47.28 197 ILE A O 1
ATOM 1596 N N . TRP A 1 198 ? -5.752 -0.942 -23.559 1.00 39.00 198 TRP A N 1
ATOM 1597 C CA . TRP A 1 198 ? -5.552 -1.242 -24.967 1.00 39.00 198 TRP A CA 1
ATOM 1598 C C . TRP A 1 198 ? -4.316 -2.138 -25.048 1.00 39.00 198 TRP A C 1
ATOM 1600 O O . TRP A 1 198 ? -3.228 -1.713 -24.663 1.00 39.00 198 TRP A O 1
ATOM 1610 N N . THR A 1 199 ? -4.536 -3.392 -25.437 1.00 43.19 199 THR A N 1
ATOM 1611 C CA . THR A 1 199 ? -3.489 -4.322 -25.875 1.00 43.19 199 THR A CA 1
ATOM 1612 C C . THR A 1 199 ? -2.851 -3.824 -27.156 1.00 43.19 199 THR A C 1
ATOM 1614 O O . THR A 1 199 ? -3.639 -3.396 -28.033 1.00 43.19 199 THR A O 1
#

Radius of gyration: 20.49 Å; Cα contacts (8 Å, |Δi|>4): 446; chains: 1; bounding box: 73×60×50 Å

Sequence (199 aa):
MFFTPIALLIVANPVFGGTLVQSDFSSSLGPFSICNAKSPSAGTISHKALSMYFDENDYDGTRDDRGVEICVFKPETRSNVPQMHKEGWQGFRLLKRNSWHDVVIRMRVSAEKDGAYEVWWNKRKIYSSVGIDVGFGTWTKDTLVEGWYFKNGIYAHDWESYTNTTRTLYLDDVKWYETDVGESDGYRTVAPHSHKIWT

pLDDT: mean 85.22, std 17.61, range [29.34, 98.62]

Nearest PDB structures (foldseek):
  2zzj-assembly1_A  TM=5.630E-01  e=5.642E-05  Trichoderma reesei
  8q2a-assembly1_B  TM=4.507E-01  e=4.622E-04  Teredinibacter turnerae
  9gco-assembly1_C  TM=6.388E-01  e=4.671E-01  Xenorhabdus bovienii SS-2004
  3cb3-assembly2_C  TM=5.591E-01  e=5.959E+00  Polaromonas sp. JS666
  4fhm-assembly1_A  TM=2.466E-01  e=6.298E+00  Schizosaccharomyces pombe 972h-

InterPro domains:
  IPR025975 Polysaccharide lyase [PF14099] (92-175)

Mean predicted aligned error: 7.92 Å

Organism: NCBI:txid78864

Secondary structure (DSSP, 8-state):
--PPP-----------PPPEEEE--SS--TT-EEES--TT-EEEEETTEEEEEEEGGG--SSSTTSEEEEE-BPTTSSSBP--BSSEEEEEEEEEETTEEEEEEEEEE-EEEEEEEEEEEETTEEEEEEEEEEE--S-EETTEESS-B---EEEE-TTGGGGTT-EEEEEEEEEEEEE-TT--S--HHHHSPP------

Solvent-accessible surface area (backbone atoms only — not comparable to full-atom values): 11308 Å² total; per-residue (Å²): 140,83,86,79,83,80,79,82,78,79,78,75,72,77,75,81,70,54,64,74,51,57,34,49,28,72,86,48,64,54,76,43,40,79,36,40,46,38,80,87,17,39,67,45,74,52,97,49,18,36,38,33,36,32,48,47,79,64,51,80,80,63,68,43,40,34,24,25,30,40,37,44,56,38,87,99,52,90,47,69,47,55,64,25,40,31,20,36,29,34,7,25,31,38,59,53,95,95,40,79,40,37,35,34,40,40,41,25,39,15,83,74,42,69,4,36,46,36,34,27,52,68,88,39,75,77,45,78,48,67,61,32,66,37,82,73,90,55,68,57,82,63,28,36,69,75,43,39,66,81,71,55,71,49,70,47,83,64,50,87,80,45,72,84,40,72,50,77,47,40,39,31,40,38,24,40,34,24,36,62,91,65,63,91,72,55,59,81,80,23,48,52,75,88,71,86,76,82,126

Foldseek 3Di:
DDDDDDDPPPPPPPPPFWDKAWDQLQPDPPPKDKFLADPPFDWDRDLSWIKTKAWLVPDPPDSSNQWIKIAHDDPPDPHGDQREWFKKKKWKWKQDPNDIKIKIWIWGAFPQLQTWTWIDINNRTPDIDGSDHDDDDDDDHGTHPRHHDDMDTHGNPVSVVVPRDMDMIIMGTIMMTYPRVPDPDCCVVRTDDDDPSDD